Protein AF-0000000083252526 (afdb_homodimer)

Secondary structure (DSSP, 8-state):
-HHHHHHHHHHHHHHHHHHHHHHHHHHS-SSHHHHHHHHHHTHHHHHHHHHHHHHHHHHHHHHHS-HHHHHHHHHHHHHHHHHHHHHHHH--PPPHHHHHHHHHHHHHHHHHHH-/-HHHHHHHHHHHHHHHHHHHHHHHHHHS-S-HHHHHHHHHHTHHHHHHHHHHHHHHHHHHHHHHS-HHHHHHHHHHHHHHHHHHHHHHHH--PPPHHHHHHHHHHHHHHHHHHH-

Organism: NCBI:txid582686

Structure (mmCIF, N/CA/C/O backbone):
data_AF-0000000083252526-model_v1
#
loop_
_entity.id
_entity.type
_entity.pdbx_description
1 polymer 'EamA-like transporter family protein'
#
loop_
_atom_site.group_PDB
_atom_site.id
_atom_site.type_symbol
_atom_site.label_atom_id
_atom_site.label_alt_id
_atom_site.label_comp_id
_atom_site.label_asym_id
_atom_site.label_entity_id
_atom_site.label_seq_id
_atom_site.pdbx_PDB_ins_code
_atom_site.Cartn_x
_atom_site.Cartn_y
_atom_site.Cartn_z
_atom_site.occupancy
_atom_site.B_iso_or_equiv
_atom_site.auth_seq_id
_atom_site.auth_comp_id
_atom_site.auth_asym_id
_atom_site.auth_atom_id
_atom_site.pdbx_PDB_model_num
ATOM 1 N N . MET A 1 1 ? -15.055 13.711 12.875 1 65.88 1 MET A N 1
ATOM 2 C CA . MET A 1 1 ? -15.734 13.461 11.609 1 65.88 1 MET A CA 1
ATOM 3 C C . MET A 1 1 ? -14.727 13.344 10.469 1 65.88 1 MET A C 1
ATOM 5 O O . MET A 1 1 ? -14.836 12.453 9.625 1 65.88 1 MET A O 1
ATOM 9 N N . THR A 1 2 ? -13.562 14.008 10.586 1 82.12 2 THR A N 1
ATOM 10 C CA . THR A 1 2 ? -12.57 14.062 9.523 1 82.12 2 THR A CA 1
ATOM 11 C C . THR A 1 2 ? -11.773 12.758 9.453 1 82.12 2 THR A C 1
ATOM 13 O O . THR A 1 2 ? -11.484 12.266 8.359 1 82.12 2 THR A O 1
ATOM 16 N N . MET A 1 3 ? -11.766 12.055 10.594 1 85.94 3 MET A N 1
ATOM 17 C CA . MET A 1 3 ? -11 10.812 10.625 1 85.94 3 MET A CA 1
ATOM 18 C C . MET A 1 3 ? -11.781 9.68 9.977 1 85.94 3 MET A C 1
ATOM 20 O O . MET A 1 3 ? -11.203 8.859 9.25 1 85.94 3 MET A O 1
ATOM 24 N N . ALA A 1 4 ? -13.086 9.641 10.25 1 89.5 4 ALA A N 1
ATOM 25 C CA . ALA A 1 4 ? -13.93 8.602 9.672 1 89.5 4 ALA A CA 1
ATOM 26 C C . ALA A 1 4 ? -13.938 8.688 8.148 1 89.5 4 ALA A C 1
ATOM 28 O O . ALA A 1 4 ? -13.859 7.664 7.461 1 89.5 4 ALA A O 1
ATOM 29 N N . TYR A 1 5 ? -14.008 9.922 7.645 1 90.81 5 TYR A N 1
ATOM 30 C CA . TYR A 1 5 ? -13.961 10.141 6.203 1 90.81 5 TYR A CA 1
ATOM 31 C C . TYR A 1 5 ? -12.625 9.68 5.625 1 90.81 5 TYR A C 1
ATOM 33 O O . TYR A 1 5 ? -12.586 9.055 4.562 1 90.81 5 TYR A O 1
ATOM 41 N N . GLY A 1 6 ? -11.555 9.969 6.359 1 93.12 6 GLY A N 1
ATOM 42 C CA . GLY A 1 6 ? -10.242 9.539 5.922 1 93.12 6 GLY A CA 1
ATOM 43 C C . GLY A 1 6 ? -10.094 8.031 5.855 1 93.12 6 GLY A C 1
ATOM 44 O O . GLY A 1 6 ? -9.578 7.496 4.871 1 93.12 6 GLY A O 1
ATOM 45 N N . ILE A 1 7 ? -10.711 7.441 6.781 1 92.38 7 ILE A N 1
ATOM 46 C CA . ILE A 1 7 ? -10.617 5.988 6.867 1 92.38 7 ILE A CA 1
ATOM 47 C C . ILE A 1 7 ? -11.445 5.352 5.75 1 92.38 7 ILE A C 1
ATOM 49 O O . ILE A 1 7 ? -11.023 4.367 5.141 1 92.38 7 ILE A O 1
ATOM 53 N N . ALA A 1 8 ? -12.594 5.863 5.496 1 95.31 8 ALA A N 1
ATOM 54 C CA . ALA A 1 8 ? -13.445 5.363 4.422 1 95.31 8 ALA A CA 1
ATOM 55 C C . ALA A 1 8 ? -12.75 5.496 3.068 1 95.31 8 ALA A C 1
ATOM 57 O O . ALA A 1 8 ? -12.789 4.574 2.25 1 95.31 8 ALA A O 1
ATOM 58 N N . LEU A 1 9 ? -12.117 6.629 2.83 1 95.19 9 LEU A N 1
ATOM 59 C CA . LEU A 1 9 ? -11.391 6.863 1.589 1 95.19 9 LEU A CA 1
ATOM 60 C C . LEU A 1 9 ? -10.219 5.898 1.458 1 95.19 9 LEU A C 1
ATOM 62 O O . LEU A 1 9 ? -9.977 5.348 0.381 1 95.19 9 LEU A O 1
ATOM 66 N N . LEU A 1 10 ? -9.578 5.691 2.576 1 95.19 10 LEU A N 1
ATOM 67 C CA . LEU A 1 10 ? -8.453 4.762 2.576 1 95.19 10 LEU A CA 1
ATOM 68 C C . LEU A 1 10 ? -8.922 3.344 2.266 1 95.19 10 LEU A C 1
ATOM 70 O O . LEU A 1 10 ? -8.32 2.65 1.446 1 95.19 10 LEU A O 1
ATOM 74 N N . PHE A 1 11 ? -10 3.039 2.906 1 95.12 11 PHE A N 1
ATOM 75 C CA . PHE A 1 11 ? -10.523 1.695 2.699 1 95.12 11 PHE A CA 1
ATOM 76 C C . PHE A 1 11 ? -10.891 1.478 1.235 1 95.12 11 PHE A C 1
ATOM 78 O O . PHE A 1 11 ? -10.492 0.478 0.634 1 95.12 11 PHE A O 1
ATOM 85 N N . GLY A 1 12 ? -11.586 2.379 0.708 1 95.69 12 GLY A N 1
ATOM 86 C CA . GLY A 1 12 ? -12 2.264 -0.681 1 95.69 12 GLY A CA 1
ATOM 87 C C . GLY A 1 12 ? -10.828 2.246 -1.65 1 95.69 12 GLY A C 1
ATOM 88 O O . GLY A 1 12 ? -10.758 1.377 -2.52 1 95.69 12 GLY A O 1
ATOM 89 N N . GLY A 1 13 ? -9.914 3.172 -1.53 1 96.94 13 GLY A N 1
ATOM 90 C CA . GLY A 1 13 ? -8.758 3.252 -2.414 1 96.94 13 GLY A CA 1
ATOM 91 C C . GLY A 1 13 ? -7.848 2.045 -2.312 1 96.94 13 GLY A C 1
ATOM 92 O O . GLY A 1 13 ? -7.398 1.51 -3.33 1 96.94 13 GLY A O 1
ATOM 93 N N . LEU A 1 14 ? -7.629 1.623 -1.133 1 95.56 14 LEU A N 1
ATOM 94 C CA . LEU A 1 14 ? -6.719 0.505 -0.906 1 95.56 14 LEU A CA 1
ATOM 95 C C . LEU A 1 14 ? -7.34 -0.804 -1.383 1 95.56 14 LEU A C 1
ATOM 97 O O . LEU A 1 14 ? -6.629 -1.699 -1.847 1 95.56 14 LEU A O 1
ATOM 101 N N . LEU A 1 15 ? -8.648 -0.892 -1.208 1 94.88 15 LEU A N 1
ATOM 102 C CA . LEU A 1 15 ? -9.328 -2.08 -1.709 1 94.88 15 LEU A CA 1
ATOM 103 C C . LEU A 1 15 ? -9.172 -2.199 -3.221 1 94.88 15 LEU A C 1
ATOM 105 O O . LEU A 1 15 ? -8.883 -3.283 -3.736 1 94.88 15 L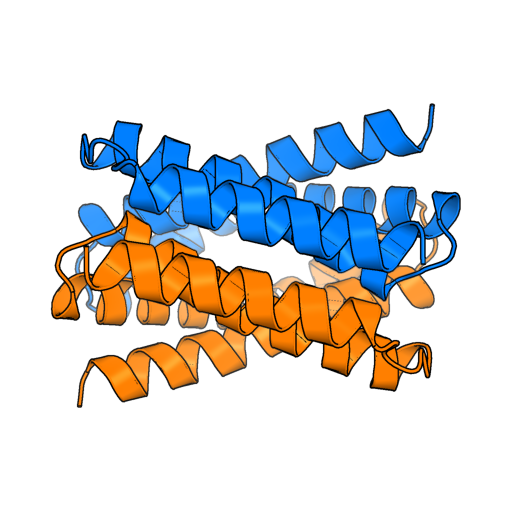EU A O 1
ATOM 109 N N . VAL A 1 16 ? -9.297 -1.115 -3.869 1 95.44 16 VAL A N 1
ATOM 110 C CA . VAL A 1 16 ? -9.203 -1.097 -5.324 1 95.44 16 VAL A CA 1
ATOM 111 C C . VAL A 1 16 ? -7.777 -1.434 -5.758 1 95.44 16 VAL A C 1
ATOM 113 O O . VAL A 1 16 ? -7.566 -2.316 -6.59 1 95.44 16 VAL A O 1
ATOM 116 N N . VAL A 1 17 ? -6.785 -0.805 -5.184 1 95 17 VAL A N 1
ATOM 117 C CA . VAL A 1 17 ? -5.398 -0.974 -5.594 1 95 17 VAL A CA 1
ATOM 118 C C . VAL A 1 17 ? -4.941 -2.402 -5.305 1 95 17 VAL A C 1
ATOM 120 O O . VAL A 1 17 ? -4.391 -3.076 -6.18 1 95 17 VAL A O 1
ATOM 123 N N . ASN A 1 18 ? -5.191 -2.875 -4.121 1 92.94 18 ASN A N 1
ATOM 124 C CA . ASN A 1 18 ? -4.758 -4.223 -3.771 1 92.94 18 ASN A CA 1
ATOM 125 C C . ASN A 1 18 ? -5.559 -5.285 -4.52 1 92.94 18 ASN A C 1
ATOM 127 O O . ASN A 1 18 ? -5.043 -6.359 -4.824 1 92.94 18 ASN A O 1
ATOM 131 N N . GLY A 1 19 ? -6.82 -4.957 -4.742 1 93.69 19 GLY A N 1
ATOM 132 C CA . GLY A 1 19 ? -7.609 -5.855 -5.562 1 93.69 19 GLY A CA 1
ATOM 133 C C . GLY A 1 19 ? -7.047 -6.035 -6.961 1 93.69 19 GLY A C 1
ATOM 134 O O . GLY A 1 19 ? -7.039 -7.145 -7.5 1 93.69 19 GLY A O 1
ATOM 135 N N . LEU A 1 20 ? -6.645 -4.938 -7.508 1 92.62 20 LEU A N 1
ATOM 136 C CA . LEU A 1 20 ? -6.039 -4.98 -8.836 1 92.62 20 LEU A CA 1
ATOM 137 C C . LEU A 1 20 ? -4.746 -5.789 -8.812 1 92.62 20 LEU A C 1
ATOM 139 O O . LEU A 1 20 ? -4.492 -6.582 -9.727 1 92.62 20 LEU A O 1
ATOM 143 N N . PHE A 1 21 ? -3.941 -5.633 -7.75 1 92.75 21 PHE A N 1
ATOM 144 C CA . PHE A 1 21 ? -2.697 -6.387 -7.648 1 92.75 21 PHE A CA 1
ATOM 145 C C . PHE A 1 21 ? -2.979 -7.871 -7.449 1 92.75 21 PHE A C 1
ATOM 147 O O . PHE A 1 21 ? -2.285 -8.719 -8.008 1 92.75 21 PHE A O 1
ATOM 154 N N . ALA A 1 22 ? -3.973 -8.148 -6.652 1 89.12 22 ALA A N 1
ATOM 155 C CA . ALA A 1 22 ? -4.355 -9.539 -6.426 1 89.12 22 ALA A CA 1
ATOM 156 C C . ALA A 1 22 ? -4.828 -10.195 -7.719 1 89.12 22 ALA A C 1
ATOM 158 O O . ALA A 1 22 ? -4.43 -11.32 -8.031 1 89.12 22 ALA A O 1
ATOM 159 N N . TYR A 1 23 ? -5.691 -9.438 -8.414 1 89.44 23 TYR A N 1
ATOM 160 C CA . TYR A 1 23 ? -6.195 -9.938 -9.688 1 89.44 23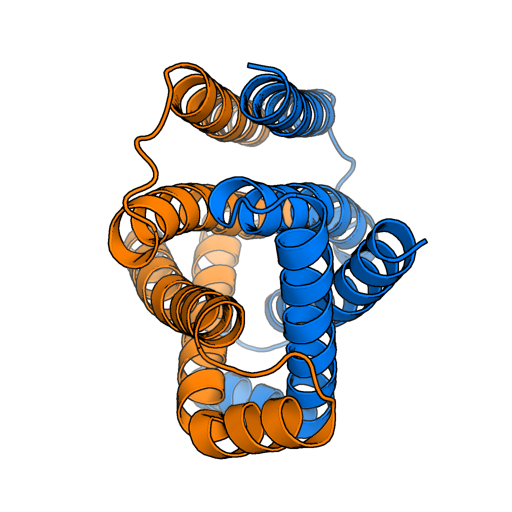 TYR A CA 1
ATOM 161 C C . TYR A 1 23 ? -5.062 -10.133 -10.688 1 89.44 23 TYR A C 1
ATOM 163 O O . TYR A 1 23 ? -5.016 -11.148 -11.398 1 89.44 23 TYR A O 1
ATOM 171 N N . GLN A 1 24 ? -4.234 -9.203 -10.742 1 88.38 24 GLN A N 1
ATOM 172 C CA . GLN A 1 24 ? -3.1 -9.25 -11.656 1 88.38 24 GLN A CA 1
ATOM 173 C C . GLN A 1 24 ? -2.205 -10.453 -11.359 1 88.38 24 GLN A C 1
ATOM 175 O O . GLN A 1 24 ? -1.683 -11.086 -12.273 1 88.38 24 GLN A O 1
ATOM 180 N N . SER A 1 25 ? -1.962 -10.766 -10.109 1 85.56 25 SER A N 1
ATOM 181 C CA . SER A 1 25 ? -1.073 -11.852 -9.703 1 85.56 25 SER A CA 1
ATOM 182 C C . SER A 1 25 ? -1.655 -13.211 -10.07 1 85.56 25 SER A C 1
ATOM 184 O O . SER A 1 25 ? -0.913 -14.156 -10.344 1 85.56 25 SER A O 1
ATOM 186 N N . LYS A 1 26 ? -2.924 -13.258 -10.133 1 81.81 26 LYS A N 1
ATOM 187 C CA . LYS A 1 26 ? -3.574 -14.539 -10.383 1 81.81 26 LYS A CA 1
ATOM 188 C C . LYS A 1 26 ? -3.887 -14.719 -11.867 1 81.81 26 LYS A C 1
ATOM 190 O O . LYS A 1 26 ? -3.762 -15.82 -12.406 1 81.81 26 LYS A O 1
ATOM 195 N N . HIS A 1 27 ? -4.23 -13.648 -12.523 1 80.75 27 HIS A N 1
ATOM 196 C CA . HIS A 1 27 ? -4.828 -13.82 -13.844 1 80.75 27 HIS A CA 1
ATOM 197 C C . HIS A 1 27 ? -3.904 -13.297 -14.938 1 80.75 27 HIS A C 1
ATOM 199 O O . HIS A 1 27 ? -4.113 -13.57 -16.125 1 80.75 27 HIS A O 1
ATOM 205 N N . VAL A 1 28 ? -2.959 -12.492 -14.555 1 82.19 28 VAL A N 1
ATOM 206 C CA . VAL A 1 28 ? -2.133 -11.875 -15.586 1 82.19 28 VAL A CA 1
ATOM 207 C C . VAL A 1 28 ? -0.772 -12.562 -15.648 1 82.19 28 VAL A C 1
ATOM 209 O O . VAL A 1 28 ? -0.162 -12.836 -14.609 1 82.19 28 VAL A O 1
ATOM 212 N N . ASP A 1 29 ? -0.329 -12.898 -16.781 1 78.5 29 ASP A N 1
ATOM 213 C CA . ASP A 1 29 ? 0.963 -13.539 -17 1 78.5 29 ASP A CA 1
ATOM 214 C C . ASP A 1 29 ? 2.105 -12.672 -16.484 1 78.5 29 ASP A C 1
ATOM 216 O O . ASP A 1 29 ? 2.078 -11.445 -16.625 1 78.5 29 ASP A O 1
ATOM 220 N N . PRO A 1 30 ? 3.01 -13.219 -15.883 1 77.88 30 PRO A N 1
ATOM 221 C CA . PRO A 1 30 ? 4.113 -12.484 -15.258 1 77.88 30 PRO A CA 1
ATOM 222 C C . PRO A 1 30 ? 5.062 -11.867 -16.281 1 77.88 30 PRO A C 1
ATOM 224 O O . PRO A 1 30 ? 6.109 -11.336 -15.922 1 77.88 30 PRO A O 1
ATOM 227 N N . ALA A 1 31 ? 4.609 -11.758 -17.469 1 83.69 31 ALA A N 1
ATOM 228 C CA . ALA A 1 31 ? 5.43 -11.125 -18.5 1 83.69 31 ALA A CA 1
ATOM 229 C C . ALA A 1 31 ? 5.316 -9.609 -18.438 1 83.69 31 ALA A C 1
ATOM 231 O O . ALA A 1 31 ? 4.312 -9.07 -17.953 1 83.69 31 ALA A O 1
ATOM 232 N N . PHE A 1 32 ? 6.355 -8.961 -18.859 1 86.44 32 PHE A N 1
ATOM 233 C CA . PHE A 1 32 ? 6.453 -7.508 -18.781 1 86.44 32 PHE A CA 1
ATOM 234 C C . PHE A 1 32 ? 5.332 -6.844 -19.562 1 86.44 32 PHE A C 1
ATOM 236 O O . PHE A 1 32 ? 4.594 -6.016 -19.031 1 86.44 32 PHE A O 1
ATOM 243 N N . TRP A 1 33 ? 5.117 -7.297 -20.75 1 86.06 33 TRP A N 1
ATOM 244 C CA . TRP A 1 33 ? 4.188 -6.621 -21.656 1 86.06 33 TRP A CA 1
ATOM 245 C C . TRP A 1 33 ? 2.748 -6.785 -21.172 1 86.06 33 TRP A C 1
ATOM 247 O O . TRP A 1 33 ? 2.01 -5.801 -21.062 1 86.06 33 TRP A O 1
ATOM 257 N N . PRO A 1 34 ? 2.365 -7.953 -20.859 1 86.06 34 PRO A N 1
ATOM 258 C CA . PRO A 1 34 ? 0.994 -8.109 -20.375 1 86.06 34 PRO A CA 1
ATOM 259 C C . PRO A 1 34 ? 0.732 -7.328 -19.094 1 86.06 34 PRO A C 1
ATOM 261 O O . PRO A 1 34 ? -0.364 -6.793 -18.906 1 86.06 34 PRO A O 1
ATOM 264 N N . THR A 1 35 ? 1.688 -7.262 -18.266 1 85 35 THR A N 1
ATOM 265 C CA . THR A 1 35 ? 1.546 -6.539 -17 1 85 35 THR A CA 1
ATOM 266 C C . THR A 1 35 ? 1.411 -5.039 -17.25 1 85 35 THR A C 1
ATOM 268 O O . THR A 1 35 ? 0.538 -4.387 -16.672 1 85 35 THR A O 1
ATOM 271 N N . VAL A 1 36 ? 2.213 -4.508 -18.078 1 88.75 36 VAL A N 1
ATOM 272 C CA . VAL A 1 36 ? 2.199 -3.082 -18.391 1 88.75 36 VAL A CA 1
ATOM 273 C C . VAL A 1 36 ? 0.89 -2.711 -19.078 1 88.75 36 VAL A C 1
ATOM 275 O O . VAL A 1 36 ? 0.299 -1.67 -18.781 1 88.75 36 VAL A O 1
ATOM 278 N N . TRP A 1 37 ? 0.47 -3.588 -19.922 1 87.69 37 TRP A N 1
ATOM 279 C CA . TRP A 1 37 ? -0.77 -3.332 -20.641 1 87.69 37 TRP A CA 1
ATOM 280 C C . TRP A 1 37 ? -1.968 -3.359 -19.703 1 87.69 37 TRP A C 1
ATOM 282 O O . TRP A 1 37 ? -2.873 -2.529 -19.812 1 87.69 37 TRP A O 1
ATOM 292 N N . PHE A 1 38 ? -1.979 -4.293 -18.844 1 88.5 38 PHE A N 1
ATOM 293 C CA . PHE A 1 38 ? -3.043 -4.383 -17.844 1 88.5 38 PHE A CA 1
ATOM 294 C C . PHE A 1 38 ? -3.086 -3.125 -16.984 1 88.5 38 PHE A C 1
ATOM 296 O O . PHE A 1 38 ? -4.152 -2.541 -16.781 1 88.5 38 PHE A O 1
ATOM 303 N N . GLN A 1 39 ? -1.918 -2.742 -16.562 1 89.5 39 GLN A N 1
ATOM 304 C CA . GLN A 1 39 ? -1.858 -1.588 -15.664 1 89.5 39 GLN A CA 1
ATOM 305 C C . GLN A 1 39 ? -2.18 -0.299 -16.422 1 89.5 39 GLN A C 1
ATOM 307 O O . GLN A 1 39 ? -2.732 0.641 -15.836 1 89.5 39 GLN A O 1
ATOM 312 N N . PHE A 1 40 ? -1.857 -0.285 -17.641 1 89.75 40 PHE A N 1
ATOM 313 C CA . PHE A 1 40 ? -2.178 0.881 -18.453 1 89.75 40 PHE A CA 1
ATOM 314 C C . PHE A 1 40 ? -3.686 1.019 -18.641 1 89.75 40 PHE A C 1
ATOM 316 O O . PHE A 1 40 ? -4.227 2.125 -18.578 1 89.75 40 PHE A O 1
ATOM 323 N N . LYS A 1 41 ? -4.348 -0.099 -18.812 1 91 41 LYS A N 1
ATOM 324 C CA . LYS A 1 41 ? -5.793 -0.097 -19 1 91 41 LYS A CA 1
ATOM 325 C C . LYS A 1 41 ? -6.508 0.346 -17.719 1 91 41 LYS A C 1
ATOM 327 O O . LYS A 1 41 ? -7.578 0.957 -17.781 1 91 41 LYS A O 1
ATOM 332 N N . TRP A 1 42 ? -5.945 0.143 -16.641 1 93 42 TRP A N 1
ATOM 333 C CA . TRP A 1 42 ? -6.605 0.424 -15.375 1 93 42 TRP A CA 1
ATOM 334 C C . TRP A 1 42 ? -6.027 1.676 -14.727 1 93 42 TRP A C 1
ATOM 336 O O . TRP A 1 42 ? -6.242 1.92 -13.531 1 93 42 TRP A O 1
ATOM 346 N N . VAL A 1 43 ? -5.32 2.465 -15.492 1 91.94 43 VAL A N 1
ATOM 347 C CA . VAL A 1 43 ? -4.672 3.67 -14.984 1 91.94 43 VAL A CA 1
ATOM 348 C C . VAL A 1 43 ? -5.715 4.602 -14.375 1 91.94 43 VAL A C 1
ATOM 350 O O . VAL A 1 43 ? -5.527 5.109 -13.266 1 91.94 43 VAL A O 1
ATOM 353 N N . PRO A 1 44 ? -6.832 4.816 -15.102 1 92.31 44 PRO A N 1
ATOM 354 C CA . PRO A 1 44 ? -7.812 5.73 -14.508 1 92.31 44 PRO A CA 1
ATOM 355 C C . PRO A 1 44 ? -8.328 5.246 -13.156 1 92.31 44 PRO A C 1
ATOM 357 O O . PRO A 1 44 ? -8.547 6.051 -12.25 1 92.31 44 PRO A O 1
ATOM 360 N N . LEU A 1 45 ? -8.508 3.967 -13.047 1 94.12 45 LEU A N 1
ATOM 361 C CA . LEU A 1 45 ? -8.984 3.406 -11.789 1 94.12 45 LEU A CA 1
ATOM 362 C C . LEU A 1 45 ? -7.91 3.512 -10.711 1 94.12 45 LEU A C 1
ATOM 364 O O . LEU A 1 45 ? -8.211 3.848 -9.562 1 94.12 45 LEU A O 1
ATOM 368 N N . MET A 1 46 ? -6.703 3.262 -11.133 1 93.38 46 MET A N 1
ATOM 369 C CA . MET A 1 46 ? -5.594 3.377 -10.188 1 93.38 46 MET A CA 1
ATOM 370 C C . MET A 1 46 ? -5.398 4.824 -9.75 1 93.38 46 MET A C 1
ATOM 372 O O . MET A 1 46 ? -5.109 5.094 -8.586 1 93.38 46 MET A O 1
ATOM 376 N N . PHE A 1 47 ? -5.59 5.66 -10.695 1 93.38 47 PHE A N 1
ATOM 377 C CA . PHE A 1 47 ? -5.473 7.082 -10.398 1 93.38 47 PHE A CA 1
ATOM 378 C C . PHE A 1 47 ? -6.539 7.516 -9.406 1 93.38 47 PHE A C 1
ATOM 380 O O . PHE A 1 47 ? -6.238 8.18 -8.414 1 93.38 47 PHE A O 1
ATOM 387 N N . ALA A 1 48 ? -7.75 7.145 -9.672 1 94.38 48 ALA A N 1
ATOM 388 C CA . ALA A 1 48 ? -8.844 7.473 -8.766 1 94.38 48 ALA A CA 1
ATOM 389 C C . ALA A 1 48 ? -8.594 6.902 -7.375 1 94.38 48 ALA A C 1
ATOM 391 O O . ALA A 1 48 ? -8.828 7.578 -6.371 1 94.38 48 ALA A O 1
ATOM 392 N N . ALA A 1 49 ? -8.117 5.703 -7.324 1 96 49 ALA A N 1
ATOM 393 C CA . ALA A 1 49 ? -7.824 5.051 -6.047 1 96 49 ALA A CA 1
ATOM 394 C C . ALA A 1 49 ? -6.703 5.777 -5.309 1 96 49 ALA A C 1
ATOM 396 O O . ALA A 1 49 ? -6.781 5.984 -4.098 1 96 49 ALA A O 1
ATOM 397 N N . ASN A 1 50 ? -5.691 6.188 -6.035 1 94.19 50 ASN A N 1
ATOM 398 C CA . ASN A 1 50 ? -4.574 6.902 -5.43 1 94.19 50 ASN A CA 1
ATOM 399 C C . ASN A 1 50 ? -5.012 8.25 -4.867 1 94.19 50 ASN A C 1
ATOM 401 O O . ASN A 1 50 ? -4.52 8.688 -3.826 1 94.19 50 ASN A O 1
ATOM 405 N N . VAL A 1 51 ? -5.848 8.852 -5.609 1 93 51 VAL A N 1
ATOM 406 C CA . VAL A 1 51 ? -6.375 10.125 -5.129 1 93 51 VAL A CA 1
ATOM 407 C C . VAL A 1 51 ? -7.129 9.914 -3.82 1 93 51 VAL A C 1
ATOM 409 O O . VAL A 1 51 ? -6.953 10.672 -2.865 1 93 51 VAL A O 1
ATOM 412 N N . MET A 1 52 ? -7.914 8.883 -3.793 1 94.94 52 MET A N 1
ATOM 413 C CA . MET A 1 52 ? -8.641 8.555 -2.574 1 94.94 52 MET A CA 1
ATOM 414 C C . MET A 1 52 ? -7.684 8.273 -1.423 1 94.94 52 MET A C 1
ATOM 416 O O . MET A 1 52 ? -7.883 8.766 -0.311 1 94.94 52 MET A O 1
ATOM 420 N N . ILE A 1 53 ? -6.684 7.555 -1.688 1 94.94 53 ILE A N 1
ATOM 421 C CA . ILE A 1 53 ? -5.703 7.207 -0.669 1 94.94 53 ILE A CA 1
ATOM 422 C C . ILE A 1 53 ? -4.988 8.469 -0.19 1 94.94 53 ILE A C 1
ATOM 424 O O . ILE A 1 53 ? -4.809 8.664 1.014 1 94.94 53 ILE A O 1
ATOM 428 N N . GLY A 1 54 ? -4.594 9.312 -1.109 1 92.62 54 GLY A N 1
ATOM 429 C CA . GLY A 1 54 ? -3.936 10.555 -0.747 1 92.62 54 GLY A CA 1
ATOM 430 C C . GLY A 1 54 ? -4.773 11.43 0.171 1 92.62 54 GLY A C 1
ATOM 431 O O . GLY A 1 54 ? -4.277 11.922 1.185 1 92.62 54 GLY A O 1
ATOM 432 N N . PHE A 1 55 ? -6.02 11.562 -0.176 1 92.44 55 PHE A N 1
ATOM 433 C CA . PHE A 1 55 ? -6.934 12.336 0.661 1 92.44 55 PHE A CA 1
ATOM 434 C C . PHE A 1 55 ? -7.117 11.664 2.02 1 92.44 55 PHE A C 1
ATOM 436 O O . PHE A 1 55 ? -7.164 12.344 3.049 1 92.44 55 PHE A O 1
ATOM 443 N N . GLY A 1 56 ? -7.23 10.406 1.964 1 93.94 56 GLY A N 1
ATOM 444 C CA . GLY A 1 56 ? -7.387 9.672 3.213 1 93.94 56 GLY A CA 1
ATOM 445 C C . GLY A 1 56 ? -6.23 9.883 4.176 1 93.94 56 GLY A C 1
ATOM 446 O O . GLY A 1 56 ? -6.445 10.148 5.359 1 93.94 56 GLY A O 1
ATOM 447 N N . ILE A 1 57 ? -5.023 9.773 3.654 1 91.19 57 ILE A N 1
ATOM 448 C CA . ILE A 1 57 ? -3.836 9.961 4.477 1 91.19 57 ILE A CA 1
ATOM 449 C C . ILE A 1 57 ? -3.787 11.406 4.988 1 91.19 57 ILE A C 1
ATOM 451 O O . ILE A 1 57 ? -3.463 11.648 6.152 1 91.19 57 ILE A O 1
ATOM 455 N N . LYS A 1 58 ? -4.148 12.281 4.105 1 89.94 58 LYS A N 1
ATOM 456 C CA . LYS A 1 58 ? -4.125 13.688 4.488 1 89.94 58 LYS A CA 1
ATOM 457 C C . LYS A 1 58 ? -5.121 13.969 5.609 1 89.94 58 LYS A C 1
ATOM 459 O O . LYS A 1 58 ? -4.805 14.688 6.562 1 89.94 58 LYS A O 1
ATOM 464 N N . PHE A 1 59 ? -6.324 13.461 5.516 1 90.88 59 PHE A N 1
ATOM 465 C CA . PHE A 1 59 ? -7.336 13.68 6.543 1 90.88 59 PHE A CA 1
ATOM 466 C C . PHE A 1 59 ? -6.918 13.047 7.859 1 90.88 59 PHE A C 1
ATOM 468 O O . PHE A 1 59 ? -7.133 13.625 8.93 1 90.88 59 PHE A O 1
ATOM 475 N N . CYS A 1 60 ? -6.297 11.93 7.801 1 88.19 60 CYS A N 1
ATOM 476 C CA . CYS A 1 60 ? -5.785 11.297 9.016 1 88.19 60 CYS A CA 1
ATOM 477 C C . CYS A 1 60 ? -4.625 12.094 9.602 1 88.19 60 CYS A C 1
ATOM 479 O O . CYS A 1 60 ? -4.52 12.234 10.82 1 88.19 60 CYS A O 1
ATOM 481 N N . TYR A 1 61 ? -3.793 12.578 8.68 1 87.38 61 TYR A N 1
ATOM 482 C CA . TYR A 1 61 ? -2.656 13.375 9.117 1 87.38 61 TYR A CA 1
ATOM 483 C C . TYR A 1 61 ? -3.123 14.664 9.781 1 87.38 61 TYR A C 1
ATOM 485 O O . TYR A 1 61 ? -2.551 15.094 10.789 1 87.38 61 TYR A O 1
ATOM 493 N N . LYS A 1 62 ? -4.082 15.297 9.234 1 86.38 62 LYS A N 1
ATOM 494 C CA . LYS A 1 62 ? -4.617 16.531 9.797 1 86.38 62 LYS A CA 1
ATOM 495 C C . LYS A 1 62 ? -5.227 16.297 11.172 1 86.38 62 LYS A C 1
ATOM 497 O O . LYS A 1 62 ? -5.156 17.156 12.047 1 86.38 62 LYS A O 1
ATOM 502 N N . THR A 1 63 ? -5.82 15.18 11.359 1 86.31 63 THR A N 1
ATOM 503 C CA . THR A 1 63 ? -6.496 14.852 12.609 1 86.31 63 THR A CA 1
ATOM 504 C C . THR A 1 63 ? -5.484 14.438 13.68 1 86.31 63 THR A C 1
ATOM 506 O O . THR A 1 63 ? -5.625 14.797 14.844 1 86.31 63 THR A O 1
ATOM 509 N N . THR A 1 64 ? -4.449 13.688 13.305 1 82.94 64 THR A N 1
ATOM 510 C CA . THR A 1 64 ? -3.531 13.102 14.273 1 82.94 64 THR A CA 1
ATOM 511 C C . THR A 1 64 ? -2.26 13.938 14.391 1 82.94 64 THR A C 1
ATOM 513 O O . THR A 1 64 ? -1.526 13.828 15.375 1 82.94 64 THR A O 1
ATOM 516 N N . ASP A 1 65 ? -2 14.742 13.406 1 83.94 65 ASP A N 1
ATOM 517 C CA . ASP A 1 65 ? -0.784 15.547 13.312 1 83.94 65 ASP A CA 1
ATOM 518 C C . ASP A 1 65 ? 0.462 14.664 13.383 1 83.94 65 ASP A C 1
ATOM 520 O O . ASP A 1 65 ? 1.464 15.047 13.992 1 83.94 65 ASP A O 1
ATOM 524 N N . ASN A 1 66 ? 0.316 13.492 13.008 1 81.56 66 ASN A N 1
ATOM 525 C CA . ASN A 1 66 ? 1.396 12.516 12.961 1 81.56 66 ASN A CA 1
ATOM 526 C C . ASN A 1 66 ? 1.376 11.719 11.664 1 81.56 66 ASN A C 1
ATOM 528 O O . ASN A 1 66 ? 0.476 10.906 11.445 1 81.56 66 ASN A O 1
ATOM 532 N N . LEU A 1 67 ? 2.355 11.938 10.852 1 83.12 67 LEU A N 1
ATOM 533 C CA . LEU A 1 67 ? 2.42 11.305 9.539 1 83.12 67 LEU A CA 1
ATOM 534 C C . LEU A 1 67 ? 2.68 9.812 9.664 1 83.12 67 LEU A C 1
ATOM 536 O O . LEU A 1 67 ? 2.076 9.008 8.953 1 83.12 67 LEU A O 1
ATOM 540 N N . THR A 1 68 ? 3.57 9.508 10.578 1 78 68 THR A N 1
ATOM 541 C CA . THR A 1 68 ? 3.895 8.102 10.789 1 78 68 THR A CA 1
ATOM 542 C C . THR A 1 68 ? 2.648 7.309 11.18 1 78 68 THR A C 1
ATOM 544 O O . THR A 1 68 ? 2.408 6.223 10.648 1 78 68 THR A O 1
ATOM 547 N N . PHE A 1 69 ? 1.879 7.918 11.977 1 78.38 69 PHE A N 1
ATOM 548 C CA . PHE A 1 69 ? 0.649 7.266 12.414 1 78.38 69 PHE A CA 1
ATOM 549 C C . PHE A 1 69 ? -0.325 7.117 11.25 1 78.38 69 PHE A C 1
ATOM 551 O O . PHE A 1 69 ? -0.914 6.051 11.062 1 78.38 69 PHE A O 1
ATOM 558 N N . SER A 1 70 ? -0.488 8.195 10.539 1 84.12 70 SER A N 1
ATOM 559 C CA . SER A 1 70 ? -1.441 8.195 9.43 1 84.12 70 SER A CA 1
ATOM 560 C C . SER A 1 70 ? -1.072 7.148 8.383 1 84.12 70 SER A C 1
ATOM 562 O O . SER A 1 70 ? -1.933 6.402 7.914 1 84.12 70 SER A O 1
ATOM 564 N N . LEU A 1 71 ? 0.215 7.062 8.055 1 84.12 71 LEU A N 1
ATOM 565 C CA . LEU A 1 71 ? 0.691 6.082 7.086 1 84.12 71 LEU A CA 1
ATOM 566 C C . LEU A 1 71 ? 0.551 4.664 7.629 1 84.12 71 LEU A C 1
ATOM 568 O O . LEU A 1 71 ? 0.13 3.758 6.906 1 84.12 71 LEU A O 1
ATOM 572 N N . SER A 1 72 ? 0.86 4.496 8.867 1 78.25 72 SER A N 1
ATOM 573 C CA . SER A 1 72 ? 0.763 3.186 9.5 1 78.25 72 SER A CA 1
ATOM 574 C C . SER A 1 72 ? -0.687 2.721 9.594 1 78.25 72 SER A C 1
ATOM 576 O O . SER A 1 72 ? -0.973 1.53 9.453 1 78.25 72 SER A O 1
ATOM 578 N N . LEU A 1 73 ? -1.571 3.637 9.914 1 81.25 73 LEU A N 1
ATOM 579 C CA . LEU A 1 73 ? -2.994 3.318 9.961 1 81.25 73 LEU A CA 1
ATOM 580 C C . LEU A 1 73 ? -3.473 2.793 8.609 1 81.25 73 LEU A C 1
ATOM 582 O O . LEU A 1 73 ? -4.215 1.811 8.547 1 81.25 73 LEU A O 1
ATOM 586 N N . ALA A 1 74 ? -3.07 3.459 7.613 1 87.75 74 ALA A N 1
ATOM 587 C CA . ALA A 1 74 ? -3.41 3.016 6.262 1 87.75 74 ALA A CA 1
ATOM 588 C C . ALA A 1 74 ? -2.93 1.587 6.02 1 87.75 74 ALA A C 1
ATOM 590 O O . ALA A 1 74 ? -3.631 0.789 5.391 1 87.75 74 ALA A O 1
ATOM 591 N N . LYS A 1 75 ? -1.769 1.273 6.523 1 83.94 75 LYS A N 1
ATOM 592 C CA . LYS A 1 75 ? -1.216 -0.064 6.328 1 83.94 75 LYS A CA 1
ATOM 593 C C . LYS A 1 75 ? -1.993 -1.102 7.137 1 83.94 75 LYS A C 1
ATOM 595 O O . LYS A 1 75 ? -2.137 -2.248 6.707 1 83.94 75 LYS A O 1
ATOM 600 N N . GLY A 1 76 ? -2.412 -0.7 8.336 1 79.81 76 GLY A N 1
ATOM 601 C CA . GLY A 1 76 ? -3.268 -1.595 9.094 1 79.81 76 GLY A CA 1
ATOM 602 C C . GLY A 1 76 ? -4.535 -1.985 8.359 1 79.81 76 GLY A C 1
ATOM 603 O O . GLY A 1 76 ? -4.906 -3.16 8.328 1 79.81 76 GLY A O 1
ATOM 604 N N . ILE A 1 77 ? -5.141 -1.045 7.738 1 85.06 77 ILE A N 1
ATOM 605 C CA . ILE A 1 77 ? -6.336 -1.281 6.934 1 85.06 77 ILE A CA 1
ATOM 606 C C . ILE A 1 77 ? -5.992 -2.18 5.746 1 85.06 77 ILE A C 1
ATOM 608 O O . ILE A 1 77 ? -6.75 -3.096 5.414 1 85.06 77 ILE A O 1
ATOM 612 N N . GLU A 1 78 ? -4.863 -1.931 5.191 1 87.5 78 GLU A N 1
ATOM 613 C CA . GLU A 1 78 ? -4.438 -2.674 4.012 1 87.5 78 GLU A CA 1
ATOM 614 C C . GLU A 1 78 ? -4.234 -4.152 4.332 1 87.5 78 GLU A C 1
ATOM 616 O O . GLU A 1 78 ? -4.551 -5.02 3.512 1 87.5 78 GLU A O 1
ATOM 621 N N . ILE A 1 79 ? -3.697 -4.43 5.426 1 81.62 79 ILE A N 1
ATOM 622 C CA . ILE A 1 79 ? -3.455 -5.812 5.816 1 81.62 79 ILE A CA 1
ATOM 623 C C . ILE A 1 79 ? -4.781 -6.566 5.902 1 81.62 79 ILE A C 1
ATOM 625 O O . ILE A 1 79 ? -4.902 -7.688 5.406 1 81.62 79 ILE A O 1
ATOM 629 N N . ALA A 1 80 ? -5.754 -5.992 6.535 1 83.81 80 ALA A N 1
ATOM 630 C CA . ALA A 1 80 ? -7.078 -6.602 6.605 1 83.81 80 ALA A CA 1
ATOM 631 C C . ALA A 1 80 ? -7.641 -6.859 5.211 1 83.81 80 ALA A C 1
ATOM 633 O O . ALA A 1 80 ? -8.227 -7.914 4.953 1 83.81 80 ALA A O 1
ATOM 634 N N . ILE A 1 81 ? -7.426 -5.953 4.348 1 89 81 ILE A N 1
ATOM 635 C CA . ILE A 1 81 ? -7.902 -6.062 2.973 1 89 81 ILE A CA 1
ATOM 636 C C . ILE A 1 81 ? -7.184 -7.211 2.27 1 89 81 ILE A C 1
ATOM 638 O O . ILE A 1 81 ? -7.797 -7.965 1.509 1 89 81 ILE A O 1
ATOM 642 N N . CYS A 1 82 ? -5.895 -7.324 2.508 1 84.44 82 CYS A N 1
ATOM 643 C CA . CYS A 1 82 ? -5.117 -8.383 1.869 1 84.44 82 CYS A CA 1
ATOM 644 C C . CYS A 1 82 ? -5.621 -9.758 2.293 1 84.44 82 CYS A C 1
ATOM 646 O O . CYS A 1 82 ? -5.672 -10.68 1.479 1 84.44 82 CYS A O 1
ATOM 648 N N . VAL A 1 83 ? -5.969 -9.891 3.562 1 81.88 83 VAL A N 1
ATOM 649 C CA . VAL A 1 83 ? -6.52 -11.148 4.051 1 81.88 83 VAL A CA 1
ATOM 650 C C . VAL A 1 83 ? -7.848 -11.43 3.354 1 81.88 83 VAL A C 1
ATOM 652 O O . VAL A 1 83 ? -8.102 -12.562 2.93 1 81.88 83 VAL A O 1
ATOM 655 N N . LEU A 1 84 ? -8.625 -10.477 3.234 1 85.44 84 LEU A N 1
ATOM 656 C CA . LEU A 1 84 ? -9.906 -10.609 2.561 1 85.44 84 LEU A CA 1
ATOM 657 C C . LEU A 1 84 ? -9.719 -11.016 1.104 1 85.44 84 LEU A C 1
ATOM 659 O O . LEU A 1 84 ? -10.398 -11.922 0.616 1 85.44 84 LEU A O 1
ATOM 663 N N . LEU A 1 85 ? -8.75 -10.398 0.442 1 86.69 85 LEU A N 1
ATOM 664 C CA . LEU A 1 85 ? -8.531 -10.664 -0.976 1 86.69 85 LEU A CA 1
ATOM 665 C C . LEU A 1 85 ? -7.93 -12.047 -1.184 1 86.69 85 LEU A C 1
ATOM 667 O O . LEU A 1 85 ? -8.234 -12.719 -2.174 1 86.69 85 LEU A O 1
ATOM 671 N N . GLY A 1 86 ? -7.031 -12.375 -0.261 1 82.75 86 GLY A N 1
ATOM 672 C CA . GLY A 1 86 ? -6.535 -13.734 -0.334 1 82.75 86 GLY A CA 1
ATOM 673 C C . GLY A 1 86 ? -7.625 -14.781 -0.201 1 82.75 86 GLY A C 1
ATOM 674 O O . GLY A 1 86 ? -7.605 -15.797 -0.895 1 82.75 86 GLY A O 1
ATOM 675 N N . TRP A 1 87 ? -8.562 -14.469 0.664 1 82.44 87 TRP A N 1
ATOM 676 C CA . TRP A 1 87 ? -9.695 -15.367 0.859 1 82.44 87 TRP A CA 1
ATOM 677 C C . TRP A 1 87 ? -10.602 -15.375 -0.366 1 82.44 87 TRP A C 1
ATOM 679 O O . TRP A 1 87 ? -11.039 -16.438 -0.816 1 82.44 87 TRP A O 1
ATOM 689 N N . VAL A 1 88 ? -10.906 -14.273 -0.912 1 82.5 88 VAL A N 1
ATOM 690 C CA . VAL A 1 88 ? -11.852 -14.117 -2.018 1 82.5 88 VAL A CA 1
ATOM 691 C C . VAL A 1 88 ? -11.234 -14.672 -3.301 1 82.5 88 VAL A C 1
ATOM 693 O O . VAL A 1 88 ? -11.891 -15.398 -4.051 1 82.5 88 VAL A O 1
ATOM 696 N N . PHE A 1 89 ? -9.969 -14.406 -3.557 1 80.12 89 PHE A N 1
ATOM 697 C CA . PHE A 1 89 ? -9.359 -14.758 -4.836 1 80.12 89 PHE A CA 1
ATOM 698 C C . PHE A 1 89 ? -8.82 -16.188 -4.801 1 80.12 89 PHE A C 1
ATOM 700 O O . PHE A 1 89 ? -8.93 -16.922 -5.789 1 80.12 89 PHE A O 1
ATOM 707 N N . LEU A 1 90 ? -8.211 -16.609 -3.646 1 74 90 LEU A N 1
ATOM 708 C CA . LEU A 1 90 ? -7.531 -17.891 -3.654 1 74 90 LEU A CA 1
ATOM 709 C C . LEU A 1 90 ? -8.148 -18.844 -2.631 1 74 90 LEU A C 1
ATOM 711 O O . LEU A 1 90 ? -7.688 -19.969 -2.465 1 74 90 LEU A O 1
ATOM 715 N N . HIS A 1 91 ? -9.289 -18.312 -1.998 1 80.56 91 HIS A N 1
ATOM 716 C CA . HIS A 1 91 ? -9.953 -19.109 -0.985 1 80.56 91 HIS A CA 1
ATOM 717 C C . HIS A 1 91 ? -8.961 -19.594 0.07 1 80.56 91 HIS A C 1
ATOM 719 O O . HIS A 1 91 ? -9 -20.766 0.474 1 80.56 91 HIS A O 1
ATOM 725 N N . GLU A 1 92 ? -7.988 -18.766 0.149 1 76.44 92 GLU A N 1
ATOM 726 C CA . GLU A 1 92 ? -7.027 -19.047 1.215 1 76.44 92 GLU A CA 1
ATOM 727 C C . GLU A 1 92 ? -7.652 -18.812 2.59 1 76.44 92 GLU A C 1
ATOM 729 O O . GLU A 1 92 ? -8.188 -17.734 2.863 1 76.44 92 GLU A O 1
ATOM 734 N N . VAL A 1 93 ? -7.871 -19.859 3.314 1 70.5 93 VAL A N 1
ATOM 735 C CA . VAL A 1 93 ? -8.445 -19.719 4.648 1 70.5 93 VAL A CA 1
ATOM 736 C C . VAL A 1 93 ? -7.391 -19.203 5.617 1 70.5 93 VAL A C 1
ATOM 738 O O . VAL A 1 93 ? -6.312 -19.781 5.746 1 70.5 93 VAL A O 1
ATOM 741 N N . PRO A 1 94 ? -7.828 -18 6.031 1 70.94 94 PRO A N 1
ATOM 742 C CA . PRO A 1 94 ? -6.875 -17.438 6.992 1 70.94 94 PRO A CA 1
ATOM 743 C C . PRO A 1 94 ? -6.645 -18.344 8.195 1 70.94 94 PRO A C 1
ATOM 745 O O . PRO A 1 94 ? -7.594 -18.953 8.703 1 70.94 94 PRO A O 1
ATOM 748 N N . SER A 1 95 ? -5.41 -18.672 8.312 1 71.81 95 SER A N 1
ATOM 749 C CA . SER A 1 95 ? -5.043 -19.5 9.461 1 71.81 95 SER A CA 1
ATOM 750 C C . SER A 1 95 ? -4.945 -18.656 10.727 1 71.81 95 SER A C 1
ATOM 752 O O . SER A 1 95 ? -5.047 -17.422 10.672 1 71.81 95 SER A O 1
ATOM 754 N N . TRP A 1 96 ? -5.012 -19.328 11.844 1 73.19 96 TRP A N 1
ATOM 755 C CA . TRP A 1 96 ? -4.852 -18.641 13.125 1 73.19 96 TRP A CA 1
ATOM 756 C C . TRP A 1 96 ? -3.602 -17.766 13.125 1 73.19 96 TRP A C 1
ATOM 758 O O . TRP A 1 96 ? -3.559 -16.734 13.789 1 73.19 96 TRP A O 1
ATOM 768 N N . LYS A 1 97 ? -2.729 -18.172 12.289 1 67.38 97 LYS A N 1
ATOM 769 C CA . LYS A 1 97 ? -1.493 -17.406 12.195 1 67.38 97 LYS A CA 1
ATOM 770 C C . LYS A 1 97 ? -1.734 -16.062 11.5 1 67.38 97 LYS A C 1
ATOM 772 O O . LYS A 1 97 ? -1.146 -15.055 11.875 1 67.38 97 LYS A O 1
ATOM 777 N N . THR A 1 98 ? -2.686 -16.172 10.508 1 66.88 98 THR A N 1
ATOM 778 C CA . THR A 1 98 ? -3.035 -14.945 9.797 1 66.88 98 THR A CA 1
ATOM 779 C C . THR A 1 98 ? -3.697 -13.945 10.742 1 66.88 98 THR A C 1
ATOM 781 O O . THR A 1 98 ? -3.346 -12.758 10.742 1 66.88 98 THR A O 1
ATOM 784 N N . TYR A 1 99 ? -4.523 -14.422 11.594 1 72.44 99 TYR A N 1
ATOM 785 C CA . TYR A 1 99 ? -5.215 -13.562 12.547 1 72.44 99 TYR A CA 1
ATOM 786 C C . TYR A 1 99 ? -4.246 -13.008 13.586 1 72.44 99 TYR A C 1
ATOM 788 O O . TYR A 1 99 ? -4.367 -11.852 14 1 72.44 99 TYR A O 1
ATOM 796 N N . ALA A 1 100 ? -3.391 -13.812 13.914 1 70.31 100 ALA A N 1
ATOM 797 C CA . ALA A 1 100 ? -2.389 -13.383 14.891 1 70.31 100 ALA A CA 1
ATOM 798 C C . ALA A 1 100 ? -1.484 -12.305 14.305 1 70.31 100 ALA A C 1
ATOM 800 O O . ALA A 1 100 ? -1.134 -11.344 14.992 1 70.31 100 ALA A O 1
ATOM 801 N N . GLY A 1 101 ? -1.133 -12.586 13.086 1 65.38 101 GLY A N 1
ATOM 802 C CA . GLY A 1 101 ? -0.348 -11.562 12.414 1 65.38 101 GLY A CA 1
ATOM 803 C C . GLY A 1 101 ? -1.074 -10.234 12.289 1 65.38 101 GLY A C 1
ATOM 804 O O . GLY A 1 101 ? -0.492 -9.18 12.531 1 65.38 101 GLY A O 1
ATOM 805 N N . MET A 1 102 ? -2.377 -10.32 11.984 1 68.44 102 MET A N 1
ATOM 806 C CA . MET A 1 102 ? -3.197 -9.117 11.891 1 68.44 102 MET A CA 1
ATOM 807 C C . MET A 1 102 ? -3.281 -8.406 13.234 1 68.44 102 MET A C 1
ATOM 809 O O . MET A 1 102 ? -3.17 -7.184 13.305 1 68.44 102 MET A O 1
ATOM 813 N N . ALA A 1 103 ? -3.473 -9.164 14.195 1 71 103 ALA A N 1
ATOM 814 C CA . ALA A 1 103 ? -3.576 -8.617 15.547 1 71 103 ALA A CA 1
ATOM 815 C C . ALA A 1 103 ? -2.271 -7.949 15.977 1 71 103 ALA A C 1
ATOM 817 O O . ALA A 1 103 ? -2.287 -6.902 16.625 1 71 103 ALA A O 1
ATOM 818 N N . ALA A 1 104 ? -1.218 -8.617 15.648 1 67.62 104 ALA A N 1
ATOM 819 C CA . ALA A 1 104 ? 0.092 -8.07 15.992 1 67.62 104 ALA A CA 1
ATOM 820 C C . ALA A 1 104 ? 0.328 -6.734 15.297 1 67.62 104 ALA A C 1
ATOM 822 O O . ALA A 1 104 ? 0.875 -5.805 15.898 1 67.62 104 ALA A O 1
ATOM 823 N N . VAL A 1 105 ? -0.102 -6.621 14.094 1 61.84 105 VAL A N 1
ATOM 824 C CA . VAL A 1 105 ? 0.06 -5.379 13.344 1 61.84 105 VAL A CA 1
ATOM 825 C C . VAL A 1 105 ? -0.796 -4.281 13.969 1 61.84 105 VAL A C 1
ATOM 827 O O . VAL A 1 105 ? -0.312 -3.176 14.227 1 61.84 105 VAL A O 1
ATOM 830 N N . VAL A 1 106 ? -2.02 -4.586 14.234 1 65.12 106 VAL A N 1
ATOM 831 C CA . VAL A 1 106 ? -2.945 -3.633 14.844 1 65.12 106 VAL A CA 1
ATOM 832 C C . VAL A 1 106 ? -2.438 -3.225 16.219 1 65.12 106 VAL A C 1
ATOM 834 O O . VAL A 1 106 ? -2.486 -2.049 16.594 1 65.12 106 VAL A O 1
ATOM 837 N N . GLY A 1 107 ? -2.057 -4.285 16.922 1 66.94 107 GLY A N 1
ATOM 838 C CA . GLY A 1 107 ? -1.519 -4.008 18.25 1 66.94 107 GLY A CA 1
ATOM 839 C C . GLY A 1 107 ? -0.308 -3.096 18.219 1 66.94 107 GLY A C 1
ATOM 840 O O . GLY A 1 107 ? -0.175 -2.209 19.062 1 66.94 107 GLY A O 1
ATOM 841 N N . GLY A 1 108 ? 0.575 -3.314 17.391 1 61.97 108 GLY A N 1
ATOM 842 C CA . GLY A 1 108 ? 1.724 -2.434 17.234 1 61.97 108 GLY A CA 1
ATOM 843 C C . GLY A 1 108 ? 1.34 -0.997 16.938 1 61.97 108 GLY A C 1
ATOM 844 O O . GLY A 1 108 ? 1.925 -0.065 17.5 1 61.97 108 GLY A O 1
ATOM 845 N N . PHE A 1 109 ? 0.296 -0.809 16.156 1 60.56 109 PHE A N 1
ATOM 846 C CA . PHE A 1 109 ? -0.219 0.509 15.805 1 60.56 109 PHE A CA 1
ATOM 847 C C . PHE A 1 109 ? -0.78 1.216 17.031 1 60.56 109 PHE A C 1
ATOM 849 O O . PHE A 1 109 ? -0.547 2.41 17.234 1 60.56 109 PHE A O 1
ATOM 856 N N . VAL A 1 110 ? -1.615 0.482 17.688 1 62.41 110 VAL A N 1
ATOM 857 C CA . VAL A 1 110 ? -2.23 1.05 18.875 1 62.41 110 VAL A CA 1
ATOM 858 C C . VAL A 1 110 ? -1.147 1.491 19.859 1 62.41 110 VAL A C 1
ATOM 860 O O . VAL A 1 110 ? -1.254 2.555 20.469 1 62.41 110 VAL A O 1
ATOM 863 N N . LEU A 1 111 ? -0.153 0.754 19.922 1 62.44 111 LEU A N 1
ATOM 864 C CA . LEU A 1 111 ? 0.936 1.091 20.828 1 62.44 111 LEU A CA 1
ATOM 865 C C . LEU A 1 111 ? 1.678 2.336 20.344 1 62.44 111 LEU A C 1
ATOM 867 O O . LEU A 1 111 ? 2.127 3.145 21.172 1 62.44 111 LEU A O 1
ATOM 871 N N . MET A 1 112 ? 1.884 2.471 19.094 1 60.09 112 MET A N 1
ATOM 872 C CA . MET A 1 112 ? 2.566 3.639 18.547 1 60.09 112 MET A CA 1
ATOM 873 C C . MET A 1 112 ? 1.778 4.914 18.828 1 60.09 112 MET A C 1
ATOM 875 O O . MET A 1 112 ? 2.365 5.969 19.078 1 60.09 112 MET A O 1
ATOM 879 N N . LYS A 1 113 ? 0.482 4.91 18.672 1 58.44 113 LYS A N 1
ATOM 880 C CA . LYS A 1 113 ? -0.381 6.07 18.875 1 58.44 113 LYS A CA 1
ATOM 881 C C . LYS A 1 113 ? -0.446 6.449 20.359 1 58.44 113 LYS A C 1
ATOM 883 O O . LYS A 1 113 ? -0.454 7.633 20.703 1 58.44 113 LYS A O 1
ATOM 888 N N . TRP A 1 114 ? -0.79 5.402 21.172 1 55.62 114 TRP A N 1
ATOM 889 C CA . TRP A 1 114 ? -1.035 5.715 22.562 1 55.62 114 TRP A CA 1
ATOM 890 C C . TRP A 1 114 ? 0.276 5.828 23.344 1 55.62 114 TRP A C 1
ATOM 892 O O . TRP A 1 114 ? 0.296 6.309 24.469 1 55.62 114 TRP A O 1
ATOM 902 N N . GLY A 1 115 ? 1.309 5.52 22.672 1 48.56 115 GLY A N 1
ATOM 903 C CA . GLY A 1 115 ? 2.502 5.742 23.469 1 48.56 115 GLY A CA 1
ATOM 904 C C . GLY A 1 115 ? 3.137 7.102 23.234 1 48.56 115 GLY A C 1
ATOM 905 O O . GLY A 1 115 ? 2.838 7.762 22.234 1 48.56 115 GLY A O 1
ATOM 906 N N . MET B 1 1 ? 16.266 -16.797 -6.203 1 65.56 1 MET B N 1
ATOM 907 C CA . MET B 1 1 ? 16.672 -15.602 -6.953 1 65.56 1 MET B CA 1
ATOM 908 C C . MET B 1 1 ? 15.445 -14.766 -7.324 1 65.56 1 MET B C 1
ATOM 910 O O . MET B 1 1 ? 15.461 -13.539 -7.164 1 65.56 1 MET B O 1
ATOM 914 N N . THR B 1 2 ? 14.281 -15.367 -7.496 1 81.94 2 THR B N 1
ATOM 915 C CA . THR B 1 2 ? 13.062 -14.695 -7.949 1 81.94 2 THR B CA 1
ATOM 916 C C . THR B 1 2 ? 12.422 -13.906 -6.809 1 81.94 2 THR B C 1
ATOM 918 O O . THR B 1 2 ? 11.945 -12.789 -7.012 1 81.94 2 THR B O 1
ATOM 921 N N . MET B 1 3 ? 12.766 -14.344 -5.586 1 86 3 MET B N 1
ATOM 922 C CA . MET B 1 3 ? 12.172 -13.672 -4.438 1 86 3 MET B CA 1
ATOM 923 C C . MET B 1 3 ? 12.906 -12.367 -4.129 1 86 3 MET B C 1
ATOM 925 O O . MET B 1 3 ? 12.281 -11.359 -3.807 1 86 3 MET B O 1
ATOM 929 N N . ALA B 1 4 ? 14.242 -12.414 -4.242 1 89.94 4 ALA B N 1
ATOM 930 C CA . ALA B 1 4 ? 15.047 -11.227 -3.984 1 89.94 4 ALA B CA 1
ATOM 931 C C . ALA B 1 4 ? 14.695 -10.102 -4.957 1 89.94 4 ALA B C 1
ATOM 933 O O . ALA B 1 4 ? 14.586 -8.938 -4.559 1 89.94 4 ALA B O 1
ATOM 934 N N . TYR B 1 5 ? 14.508 -10.492 -6.223 1 91 5 TYR B N 1
ATOM 935 C CA . TYR B 1 5 ? 14.117 -9.523 -7.242 1 91 5 TYR B CA 1
ATOM 936 C C . TYR B 1 5 ? 12.75 -8.938 -6.934 1 91 5 TYR B C 1
ATOM 938 O O . TYR B 1 5 ? 12.531 -7.73 -7.086 1 91 5 TYR B O 1
ATOM 946 N N . GLY B 1 6 ? 11.852 -9.797 -6.469 1 93.25 6 GLY B N 1
ATOM 947 C CA . GLY B 1 6 ? 10.523 -9.328 -6.102 1 93.25 6 GLY B CA 1
ATOM 948 C C . GLY B 1 6 ? 10.531 -8.336 -4.953 1 93.25 6 GLY B C 1
ATOM 949 O O . GLY B 1 6 ? 9.867 -7.301 -5.016 1 93.25 6 GLY B O 1
ATOM 950 N N . ILE B 1 7 ? 11.406 -8.609 -4.074 1 92.62 7 ILE B N 1
ATOM 951 C CA . ILE B 1 7 ? 11.5 -7.77 -2.887 1 92.62 7 ILE B CA 1
ATOM 952 C C . ILE B 1 7 ? 12.117 -6.422 -3.258 1 92.62 7 ILE B C 1
ATOM 954 O O . ILE B 1 7 ? 11.68 -5.379 -2.768 1 92.62 7 ILE B O 1
ATOM 958 N N . ALA B 1 8 ? 13.102 -6.422 -4.059 1 95.31 8 ALA B N 1
ATOM 959 C CA . ALA B 1 8 ? 13.734 -5.188 -4.516 1 95.31 8 ALA B CA 1
ATOM 960 C C . ALA B 1 8 ? 12.742 -4.309 -5.27 1 95.31 8 ALA B C 1
ATOM 962 O O . ALA B 1 8 ? 12.695 -3.092 -5.062 1 95.31 8 ALA B O 1
ATOM 963 N N . LEU B 1 9 ? 11.961 -4.91 -6.141 1 95.25 9 LEU B N 1
ATOM 964 C CA . LEU B 1 9 ? 10.945 -4.184 -6.898 1 95.25 9 LEU B CA 1
ATOM 965 C C . LEU B 1 9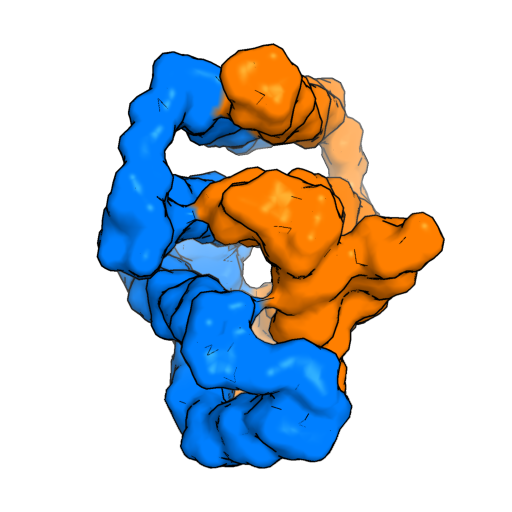 ? 9.883 -3.604 -5.969 1 95.25 9 LEU B C 1
ATOM 967 O O . LEU B 1 9 ? 9.469 -2.455 -6.137 1 95.25 9 LEU B O 1
ATOM 971 N N . LEU B 1 10 ? 9.555 -4.402 -4.992 1 95.38 10 LEU B N 1
ATOM 972 C CA . LEU B 1 10 ? 8.57 -3.936 -4.02 1 95.38 10 LEU B CA 1
ATOM 973 C C . LEU B 1 10 ? 9.109 -2.748 -3.229 1 95.38 10 LEU B C 1
ATOM 975 O O . LEU B 1 10 ? 8.414 -1.747 -3.051 1 95.38 10 LEU B O 1
ATOM 979 N N . PHE B 1 11 ? 10.328 -2.924 -2.852 1 95.25 11 PHE B N 1
ATOM 980 C CA . PHE B 1 11 ? 10.945 -1.857 -2.068 1 95.25 11 PHE B CA 1
ATOM 981 C C . PHE B 1 11 ? 10.984 -0.558 -2.861 1 95.25 11 PHE B C 1
ATOM 983 O O . PHE B 1 11 ? 10.57 0.493 -2.365 1 95.25 11 PHE B O 1
ATOM 990 N N . GLY B 1 12 ? 11.438 -0.647 -4.031 1 95.62 12 GLY B N 1
ATOM 991 C CA . GLY B 1 12 ? 11.531 0.536 -4.871 1 95.62 12 GLY B CA 1
ATOM 992 C C . GLY B 1 12 ? 10.18 1.165 -5.168 1 95.62 12 GLY B C 1
ATOM 993 O O . GLY B 1 12 ? 10.008 2.373 -5.004 1 95.62 12 GLY B O 1
ATOM 994 N N . GLY B 1 13 ? 9.227 0.404 -5.594 1 96.88 13 GLY B N 1
ATOM 995 C CA . GLY B 1 13 ? 7.902 0.907 -5.922 1 96.88 13 GLY B CA 1
ATOM 996 C C . GLY B 1 13 ? 7.172 1.49 -4.727 1 96.88 13 GLY B C 1
ATOM 997 O O . GLY B 1 13 ? 6.566 2.561 -4.824 1 96.88 13 GLY B O 1
ATOM 998 N N . LEU B 1 14 ? 7.277 0.816 -3.652 1 95.56 14 LEU B N 1
ATOM 999 C CA . LEU B 1 14 ? 6.574 1.249 -2.451 1 95.56 14 LEU B CA 1
ATOM 1000 C C . LEU B 1 14 ? 7.207 2.51 -1.873 1 95.56 14 LEU B C 1
ATOM 1002 O O . LEU B 1 14 ? 6.512 3.355 -1.305 1 95.56 14 LEU B O 1
ATOM 1006 N N . LEU B 1 15 ? 8.516 2.57 -1.997 1 94.81 15 LEU B N 1
ATOM 1007 C CA . LEU B 1 15 ? 9.188 3.779 -1.541 1 94.81 15 LEU B CA 1
ATOM 1008 C C . LEU B 1 15 ? 8.711 5 -2.322 1 94.81 15 LEU B C 1
ATOM 1010 O O . LEU B 1 15 ? 8.438 6.047 -1.736 1 94.81 15 LEU B O 1
ATOM 1014 N N . VAL B 1 16 ? 8.562 4.832 -3.57 1 95.38 16 VAL B N 1
ATOM 1015 C CA . VAL B 1 16 ? 8.141 5.926 -4.438 1 95.38 16 VAL B CA 1
ATOM 1016 C C . VAL B 1 16 ? 6.703 6.316 -4.113 1 95.38 16 VAL B C 1
ATOM 1018 O O . VAL B 1 16 ? 6.406 7.492 -3.885 1 95.38 16 VAL B O 1
ATOM 1021 N N . VAL B 1 17 ? 5.812 5.371 -4.027 1 94.88 17 VAL B N 1
ATOM 1022 C CA . VAL B 1 17 ? 4.395 5.641 -3.828 1 94.88 17 VAL B CA 1
ATOM 1023 C C . VAL B 1 17 ? 4.176 6.27 -2.453 1 94.88 17 VAL B C 1
ATOM 1025 O O . VAL B 1 17 ? 3.516 7.305 -2.334 1 94.88 17 VAL B O 1
ATOM 1028 N N . ASN B 1 18 ? 4.738 5.691 -1.441 1 92.75 18 ASN B N 1
ATOM 1029 C CA . ASN B 1 18 ? 4.547 6.227 -0.098 1 92.75 18 ASN B CA 1
ATOM 1030 C C . ASN B 1 18 ? 5.27 7.559 0.084 1 92.75 18 ASN B C 1
ATOM 1032 O O . ASN B 1 18 ? 4.816 8.414 0.847 1 92.75 18 ASN B O 1
ATOM 1036 N N . GLY B 1 19 ? 6.391 7.652 -0.589 1 93.5 19 GLY B N 1
ATOM 1037 C CA . GLY B 1 19 ? 7.066 8.938 -0.572 1 93.5 19 GLY B CA 1
ATOM 1038 C C . GLY B 1 19 ? 6.223 10.062 -1.148 1 93.5 19 GLY B C 1
ATOM 1039 O O . GLY B 1 19 ? 6.211 11.172 -0.616 1 93.5 19 GLY B O 1
ATOM 1040 N N . LEU B 1 20 ? 5.594 9.742 -2.221 1 92.38 20 LEU B N 1
ATOM 1041 C CA . LEU B 1 20 ? 4.707 10.719 -2.846 1 92.38 20 LEU B CA 1
ATOM 1042 C C . LEU B 1 20 ? 3.549 11.07 -1.922 1 92.38 20 LEU B C 1
ATOM 1044 O O . LEU B 1 20 ? 3.178 12.242 -1.804 1 92.38 20 LEU B O 1
ATOM 1048 N N . PHE B 1 21 ? 2.992 10.07 -1.216 1 92.5 21 PHE B N 1
ATOM 1049 C CA . PHE B 1 21 ? 1.895 10.336 -0.293 1 92.5 21 PHE B CA 1
ATOM 1050 C C . PHE B 1 21 ? 2.373 11.148 0.902 1 92.5 21 PHE B C 1
ATOM 1052 O O . PHE B 1 21 ? 1.664 12.039 1.378 1 92.5 21 PHE B O 1
ATOM 1059 N N . ALA B 1 22 ? 3.545 10.82 1.366 1 88.88 22 ALA B N 1
ATOM 1060 C CA . ALA B 1 22 ? 4.117 11.57 2.482 1 88.88 22 ALA B CA 1
ATOM 1061 C C . ALA B 1 22 ? 4.348 13.031 2.104 1 88.88 22 ALA B C 1
ATOM 1063 O O . ALA B 1 22 ? 4.012 13.938 2.867 1 88.88 22 ALA B O 1
ATOM 1064 N N . TYR B 1 23 ? 4.938 13.188 0.901 1 89.12 23 TYR B N 1
ATOM 1065 C CA . TYR B 1 23 ? 5.188 14.531 0.401 1 89.12 23 TYR B CA 1
ATOM 1066 C C . TYR B 1 23 ? 3.881 15.297 0.212 1 89.12 23 TYR B C 1
ATOM 1068 O O . TYR B 1 23 ? 3.785 16.469 0.569 1 89.12 23 TYR B O 1
ATOM 1076 N N . GLN B 1 24 ? 2.977 14.656 -0.344 1 88.06 24 GLN B N 1
ATOM 1077 C CA . GLN B 1 24 ? 1.676 15.266 -0.596 1 88.06 24 GLN B CA 1
ATOM 1078 C C . GLN B 1 24 ? 1.008 15.695 0.708 1 88.06 24 GLN B C 1
ATOM 1080 O O . GLN B 1 24 ? 0.355 16.734 0.762 1 88.06 24 GLN B O 1
ATOM 1085 N N . SER B 1 25 ? 1.099 14.922 1.756 1 85.12 25 SER B N 1
ATOM 1086 C CA . SER B 1 25 ? 0.453 15.195 3.035 1 85.12 25 SER B CA 1
ATOM 1087 C C . SER B 1 25 ? 1.082 16.406 3.727 1 85.12 25 SER B C 1
ATOM 1089 O O . SER B 1 25 ? 0.406 17.125 4.461 1 85.12 25 SER B O 1
ATOM 1091 N N . LYS B 1 26 ? 2.291 16.609 3.447 1 81.5 26 LYS B N 1
ATOM 1092 C CA . LYS B 1 26 ? 3.004 17.688 4.125 1 81.5 26 LYS B CA 1
ATOM 1093 C C . LYS B 1 26 ? 2.98 18.969 3.297 1 81.5 26 LYS B C 1
ATOM 1095 O O . LYS B 1 26 ? 2.848 20.062 3.844 1 81.5 26 LYS B O 1
ATOM 1100 N N . HIS B 1 27 ? 3.045 18.844 2.002 1 80.5 27 HIS B N 1
ATOM 1101 C CA . HIS B 1 27 ? 3.332 20.016 1.197 1 80.5 27 HIS B CA 1
ATOM 1102 C C . HIS B 1 27 ? 2.125 20.422 0.357 1 80.5 27 HIS B C 1
ATOM 1104 O O . HIS B 1 27 ? 2.08 21.531 -0.185 1 80.5 27 HIS B O 1
ATOM 1110 N N . VAL B 1 28 ? 1.213 19.516 0.192 1 81.69 28 VAL B N 1
ATOM 1111 C CA . VAL B 1 28 ? 0.106 19.828 -0.71 1 81.69 28 VAL B CA 1
ATOM 1112 C C . VAL B 1 28 ? -1.147 20.141 0.1 1 81.69 28 VAL B C 1
ATOM 1114 O O . VAL B 1 28 ? -1.474 19.438 1.058 1 81.69 28 VAL B O 1
ATOM 1117 N N . ASP B 1 29 ? -1.789 21.172 -0.201 1 78.19 29 ASP B N 1
ATOM 1118 C CA . ASP B 1 29 ? -3.018 21.609 0.459 1 78.19 29 ASP B CA 1
ATOM 1119 C C . ASP B 1 29 ? -4.102 20.531 0.35 1 78.19 29 ASP B C 1
ATOM 1121 O O . ASP B 1 29 ? -4.242 19.891 -0.691 1 78.19 29 ASP B O 1
ATOM 1125 N N . PRO B 1 30 ? -4.773 20.312 1.338 1 77.69 30 PRO B N 1
ATOM 1126 C CA . PRO B 1 30 ? -5.785 19.25 1.384 1 77.69 30 PRO B CA 1
ATOM 1127 C C . PRO B 1 30 ? -6.996 19.562 0.509 1 77.69 30 PRO B C 1
ATOM 1129 O O . PRO B 1 30 ? -8 18.844 0.57 1 77.69 30 PRO B O 1
ATOM 1132 N N . ALA B 1 31 ? -6.84 20.438 -0.391 1 83.56 31 ALA B N 1
ATOM 1133 C CA . ALA B 1 31 ? -7.934 20.75 -1.31 1 83.56 31 ALA B CA 1
ATOM 1134 C C . ALA B 1 31 ? -7.977 19.75 -2.465 1 83.56 31 ALA B C 1
ATOM 1136 O O . ALA B 1 31 ? -6.957 19.156 -2.814 1 83.56 31 ALA B O 1
ATOM 1137 N N . PHE B 1 32 ? -9.141 19.562 -2.977 1 86.19 32 PHE B N 1
ATOM 1138 C CA . PHE B 1 32 ? -9.375 18.578 -4.02 1 86.19 32 PHE B CA 1
ATOM 1139 C C . PHE B 1 32 ? -8.539 18.891 -5.258 1 86.19 32 PHE B C 1
ATOM 1141 O O . PHE B 1 32 ? -7.789 18.031 -5.734 1 86.19 32 PHE B O 1
ATOM 1148 N N . TRP B 1 33 ? -8.578 20.109 -5.68 1 85.75 33 TRP B N 1
ATOM 1149 C CA . TRP B 1 33 ? -7.953 20.484 -6.949 1 85.75 33 TRP B CA 1
ATOM 1150 C C . TRP B 1 33 ? -6.434 20.375 -6.863 1 85.75 33 TRP B C 1
ATOM 1152 O O . TRP B 1 33 ? -5.801 19.75 -7.719 1 85.75 33 TRP B O 1
ATOM 1162 N N . PRO B 1 34 ? -5.848 20.906 -5.863 1 86 34 PRO B N 1
ATOM 1163 C CA . PRO B 1 34 ? -4.395 20.781 -5.762 1 86 34 PRO B CA 1
ATOM 1164 C C . PRO B 1 34 ? -3.934 19.328 -5.652 1 86 34 PRO B C 1
ATOM 1166 O O . PRO B 1 34 ? -2.887 18.969 -6.195 1 86 34 PRO B O 1
ATOM 1169 N N . THR B 1 35 ? -4.684 18.562 -5 1 84.94 35 THR B N 1
ATOM 1170 C CA . THR B 1 35 ? -4.336 17.156 -4.832 1 84.94 35 THR B CA 1
ATOM 1171 C C . THR B 1 35 ? -4.426 16.406 -6.16 1 84.94 35 THR B C 1
ATOM 1173 O O . THR B 1 35 ? -3.52 15.648 -6.516 1 84.94 35 THR B O 1
ATOM 1176 N N . VAL B 1 36 ? -5.457 16.609 -6.871 1 88.44 36 VAL B N 1
ATOM 1177 C CA . VAL B 1 36 ? -5.672 15.945 -8.148 1 88.44 36 VAL B CA 1
ATOM 1178 C C . VAL B 1 36 ? -4.605 16.391 -9.148 1 88.44 36 VAL B C 1
ATOM 1180 O O . VAL B 1 36 ? -4.078 15.57 -9.906 1 88.44 36 VAL B O 1
ATOM 1183 N N . TRP B 1 37 ? -4.301 17.641 -9.078 1 87.75 37 TRP B N 1
ATOM 1184 C CA . TRP B 1 37 ? -3.295 18.172 -9.992 1 87.75 37 TRP B CA 1
ATOM 1185 C C . TRP B 1 37 ? -1.917 17.594 -9.68 1 87.75 37 TRP B C 1
ATOM 1187 O O . TRP B 1 37 ? -1.157 17.25 -10.586 1 87.75 37 TRP B O 1
ATOM 1197 N N . PHE B 1 38 ? -1.597 17.531 -8.453 1 88.19 38 PHE B N 1
ATOM 1198 C CA . PHE B 1 38 ? -0.329 16.953 -8.031 1 88.19 38 PHE B CA 1
ATOM 1199 C C . PHE B 1 38 ? -0.224 15.5 -8.484 1 88.19 38 PHE B C 1
ATOM 1201 O O . PHE B 1 38 ? 0.792 15.094 -9.055 1 88.19 38 PHE B O 1
ATOM 1208 N N . GLN B 1 39 ? -1.287 14.789 -8.242 1 89.56 39 GLN B N 1
ATOM 1209 C CA . GLN B 1 39 ? -1.262 13.375 -8.578 1 89.56 39 GLN B CA 1
ATOM 1210 C C . GLN B 1 39 ? -1.263 13.164 -10.094 1 89.56 39 GLN B C 1
ATOM 1212 O O . GLN B 1 39 ? -0.69 12.195 -10.594 1 89.56 39 GLN B O 1
ATOM 1217 N N . PHE B 1 40 ? -1.872 14.07 -10.766 1 89.88 40 PHE B N 1
ATOM 1218 C CA . PHE B 1 40 ? -1.878 13.984 -12.219 1 89.88 40 PHE B CA 1
ATOM 1219 C C . PHE B 1 40 ? -0.477 14.203 -12.781 1 89.88 40 PHE B C 1
ATOM 1221 O O . PHE B 1 40 ? -0.06 13.508 -13.711 1 89.88 40 PHE B O 1
ATOM 1228 N N . LYS B 1 41 ? 0.253 15.109 -12.195 1 91.12 41 LYS B N 1
ATOM 1229 C CA . LYS B 1 41 ? 1.611 15.414 -12.641 1 91.12 41 LYS B CA 1
ATOM 1230 C C . LYS B 1 41 ? 2.547 14.234 -12.383 1 91.12 41 LYS B C 1
ATOM 1232 O O . LYS B 1 41 ? 3.5 14.016 -13.133 1 91.12 41 LYS B O 1
ATOM 1237 N N . TRP B 1 42 ? 2.264 13.484 -11.43 1 92.88 42 TRP B N 1
ATOM 1238 C CA . TRP B 1 42 ? 3.166 12.406 -11.031 1 92.88 42 TRP B CA 1
ATOM 1239 C C . TRP B 1 42 ? 2.619 11.047 -11.469 1 92.88 42 TRP B C 1
ATOM 1241 O O . TRP B 1 42 ? 3.082 10.008 -11 1 92.88 42 TRP B O 1
ATOM 1251 N N . VAL B 1 43 ? 1.67 11.062 -12.375 1 91.88 43 VAL B N 1
ATOM 1252 C CA . VAL B 1 43 ? 1.027 9.836 -12.852 1 91.88 43 VAL B CA 1
ATOM 1253 C C . VAL B 1 43 ? 2.076 8.898 -13.43 1 91.88 43 VAL B C 1
ATOM 1255 O O . VAL B 1 43 ? 2.09 7.703 -13.117 1 91.88 43 VAL B O 1
ATOM 1258 N N . PRO B 1 44 ? 2.957 9.438 -14.289 1 92.44 44 PRO B N 1
ATOM 1259 C CA . PRO B 1 44 ? 3.941 8.516 -14.859 1 92.44 44 PRO B CA 1
ATOM 1260 C C . PRO B 1 44 ? 4.801 7.84 -13.789 1 92.44 44 PRO B C 1
ATOM 1262 O O . PRO B 1 44 ? 5.133 6.66 -13.914 1 92.44 44 PRO B O 1
ATOM 1265 N N . LEU B 1 45 ? 5.152 8.578 -12.789 1 94.12 45 LEU B N 1
ATOM 1266 C CA . LEU B 1 45 ? 5.961 8.023 -11.711 1 94.12 45 LEU B CA 1
ATOM 1267 C C . LEU B 1 45 ? 5.16 7.008 -10.898 1 94.12 45 LEU B C 1
ATOM 1269 O O . LEU B 1 45 ? 5.672 5.949 -10.531 1 94.12 45 LEU B O 1
ATOM 1273 N N . MET B 1 46 ? 3.92 7.352 -10.688 1 93.31 46 MET B N 1
ATOM 1274 C CA . MET B 1 46 ? 3.053 6.434 -9.953 1 93.31 46 MET B CA 1
ATOM 1275 C C . MET B 1 46 ? 2.805 5.16 -10.766 1 93.31 46 MET B C 1
ATOM 1277 O O . MET B 1 46 ? 2.764 4.062 -10.203 1 93.31 46 MET B O 1
ATOM 1281 N N . PHE B 1 47 ? 2.674 5.387 -12.016 1 93.5 47 PHE B N 1
ATOM 1282 C CA . PHE B 1 47 ? 2.475 4.246 -12.898 1 93.5 47 PHE B CA 1
ATOM 1283 C C . PHE B 1 47 ? 3.686 3.322 -12.875 1 93.5 47 PHE B C 1
ATOM 1285 O O . PHE B 1 47 ? 3.545 2.107 -12.727 1 93.5 47 PHE B O 1
ATOM 1292 N N . ALA B 1 48 ? 4.84 3.895 -13.031 1 94.44 48 ALA B N 1
ATOM 1293 C CA . ALA B 1 48 ? 6.07 3.109 -12.992 1 94.44 48 ALA B CA 1
ATOM 1294 C C . ALA B 1 48 ? 6.207 2.375 -11.656 1 94.44 48 ALA B C 1
ATOM 1296 O O . ALA B 1 48 ? 6.59 1.204 -11.625 1 94.44 48 ALA B O 1
ATOM 1297 N N . ALA B 1 49 ? 5.891 3.035 -10.594 1 96 49 ALA B N 1
ATOM 1298 C CA . ALA B 1 49 ? 5.969 2.438 -9.266 1 96 49 ALA B CA 1
ATOM 1299 C C . ALA B 1 49 ? 4.973 1.29 -9.117 1 96 49 ALA B C 1
ATOM 1301 O O . ALA B 1 49 ? 5.305 0.239 -8.562 1 96 49 ALA B O 1
ATOM 1302 N N . ASN B 1 50 ? 3.777 1.482 -9.641 1 94.31 50 ASN B N 1
ATOM 1303 C CA . ASN B 1 50 ? 2.758 0.44 -9.57 1 94.31 50 ASN B CA 1
ATOM 1304 C C . ASN B 1 50 ? 3.162 -0.794 -10.367 1 94.31 50 ASN B C 1
ATOM 1306 O O . ASN B 1 50 ? 2.875 -1.923 -9.969 1 94.31 50 ASN B O 1
ATOM 1310 N N . VAL B 1 51 ? 3.738 -0.51 -11.469 1 93.06 51 VAL B N 1
ATOM 1311 C CA . VAL B 1 51 ? 4.219 -1.625 -12.273 1 93.06 51 VAL B CA 1
ATOM 1312 C C . VAL B 1 51 ? 5.266 -2.416 -11.5 1 93.06 51 VAL B C 1
ATOM 1314 O O . VAL B 1 51 ? 5.23 -3.648 -11.469 1 93.06 51 VAL B O 1
ATOM 1317 N N . MET B 1 52 ? 6.148 -1.706 -10.875 1 95.06 52 MET B N 1
ATOM 1318 C CA . MET B 1 52 ? 7.172 -2.35 -10.055 1 95.06 52 MET B CA 1
ATOM 1319 C C . MET B 1 52 ? 6.535 -3.162 -8.93 1 95.06 52 MET B C 1
ATOM 1321 O O . MET B 1 52 ? 6.926 -4.305 -8.688 1 95.06 52 MET B O 1
ATOM 1325 N N . ILE B 1 53 ? 5.586 -2.615 -8.305 1 95.12 53 ILE B N 1
ATOM 1326 C CA . ILE B 1 53 ? 4.906 -3.285 -7.203 1 95.12 53 ILE B CA 1
ATOM 1327 C C . ILE B 1 53 ? 4.184 -4.527 -7.723 1 95.12 53 ILE B C 1
ATOM 1329 O O . ILE B 1 53 ? 4.258 -5.594 -7.109 1 95.12 53 ILE B O 1
ATOM 1333 N N . GLY B 1 54 ? 3.498 -4.398 -8.828 1 92.81 54 GLY B N 1
ATOM 1334 C CA . GLY B 1 54 ? 2.809 -5.535 -9.414 1 92.81 54 GLY B CA 1
ATOM 1335 C C . GLY B 1 54 ? 3.73 -6.695 -9.727 1 92.81 54 GLY B C 1
ATOM 1336 O O . GLY B 1 54 ? 3.43 -7.844 -9.391 1 92.81 54 GLY B O 1
ATOM 1337 N N . PHE B 1 55 ? 4.832 -6.387 -10.344 1 92.69 55 PHE B N 1
ATOM 1338 C CA . PHE B 1 55 ? 5.82 -7.414 -10.641 1 92.69 55 PHE B CA 1
ATOM 1339 C C . PHE B 1 55 ? 6.379 -8.016 -9.352 1 92.69 55 PHE B C 1
ATOM 1341 O O . PHE B 1 55 ? 6.582 -9.227 -9.266 1 92.69 55 PHE B O 1
ATOM 1348 N N . GLY B 1 56 ? 6.621 -7.168 -8.43 1 94.06 56 GLY B N 1
ATOM 1349 C CA . GLY B 1 56 ? 7.137 -7.648 -7.16 1 94.06 56 GLY B CA 1
ATOM 1350 C C . GLY B 1 56 ? 6.219 -8.641 -6.48 1 94.06 56 GLY B C 1
ATOM 1351 O O . GLY B 1 56 ? 6.664 -9.695 -6.02 1 94.06 56 GLY B O 1
ATOM 1352 N N . ILE B 1 57 ? 4.945 -8.305 -6.43 1 91.38 57 ILE B N 1
ATOM 1353 C CA . ILE B 1 57 ? 3.961 -9.188 -5.816 1 91.38 57 ILE B CA 1
ATOM 1354 C C . ILE B 1 57 ? 3.873 -10.492 -6.605 1 91.38 57 ILE B C 1
ATOM 1356 O O . ILE B 1 57 ? 3.799 -11.578 -6.02 1 91.38 57 ILE B O 1
ATOM 1360 N N . LYS B 1 58 ? 3.934 -10.32 -7.891 1 90.19 58 LYS B N 1
ATOM 1361 C CA . LYS B 1 58 ? 3.842 -11.508 -8.734 1 90.19 58 LYS B CA 1
ATOM 1362 C C . LYS B 1 58 ? 5.027 -12.438 -8.508 1 90.19 58 LYS B C 1
ATOM 1364 O O . LYS B 1 58 ? 4.859 -13.656 -8.414 1 90.19 58 LYS B O 1
ATOM 1369 N N . PHE B 1 59 ? 6.219 -11.922 -8.453 1 91.12 59 PHE B N 1
ATOM 1370 C CA . PHE B 1 59 ? 7.41 -12.742 -8.234 1 91.12 59 PHE B CA 1
ATOM 1371 C C . PHE B 1 59 ? 7.371 -13.398 -6.863 1 91.12 59 PHE B C 1
ATOM 1373 O O . PHE B 1 59 ? 7.758 -14.562 -6.719 1 91.12 59 PHE B O 1
ATOM 1380 N N . CYS B 1 60 ? 6.883 -12.719 -5.902 1 88.44 60 CYS B N 1
ATOM 1381 C CA . CYS B 1 60 ? 6.73 -13.305 -4.574 1 88.44 60 CYS B CA 1
ATOM 1382 C C . CYS B 1 60 ? 5.656 -14.383 -4.578 1 88.44 60 CYS B C 1
ATOM 1384 O O . CYS B 1 60 ? 5.812 -15.422 -3.936 1 88.44 60 CYS B O 1
ATOM 1386 N N . TYR B 1 61 ? 4.594 -14.078 -5.297 1 87.69 61 TYR B N 1
ATOM 1387 C CA . TYR B 1 61 ? 3.506 -15.047 -5.398 1 87.69 61 TYR B CA 1
ATOM 1388 C C . TYR B 1 61 ? 3.965 -16.312 -6.094 1 87.69 61 TYR B C 1
ATOM 1390 O O . TYR B 1 61 ? 3.594 -17.422 -5.691 1 87.69 61 TYR B O 1
ATOM 1398 N N . LYS B 1 62 ? 4.695 -16.188 -7.133 1 86.62 62 LYS B N 1
ATOM 1399 C CA . LYS B 1 62 ? 5.203 -17.344 -7.871 1 86.62 62 LYS B CA 1
ATOM 1400 C C . LYS B 1 62 ? 6.129 -18.188 -7.004 1 86.62 62 LYS B C 1
ATOM 1402 O O . LYS B 1 62 ? 6.172 -19.406 -7.137 1 86.62 62 LYS B O 1
ATOM 1407 N N . THR B 1 63 ? 6.863 -17.562 -6.164 1 86.75 63 THR B N 1
ATOM 1408 C CA . THR B 1 63 ? 7.836 -18.25 -5.32 1 86.75 63 THR B CA 1
ATOM 1409 C C . THR B 1 63 ? 7.145 -18.906 -4.137 1 86.75 63 THR B C 1
ATOM 1411 O O . THR B 1 63 ? 7.504 -20.016 -3.746 1 86.75 63 THR B O 1
ATOM 1414 N N . THR B 1 64 ? 6.148 -18.266 -3.543 1 83.12 64 THR B N 1
ATOM 1415 C CA . THR B 1 64 ? 5.547 -18.734 -2.305 1 83.12 64 THR B CA 1
ATOM 1416 C C . THR B 1 64 ? 4.25 -19.484 -2.592 1 83.12 64 THR B C 1
ATOM 1418 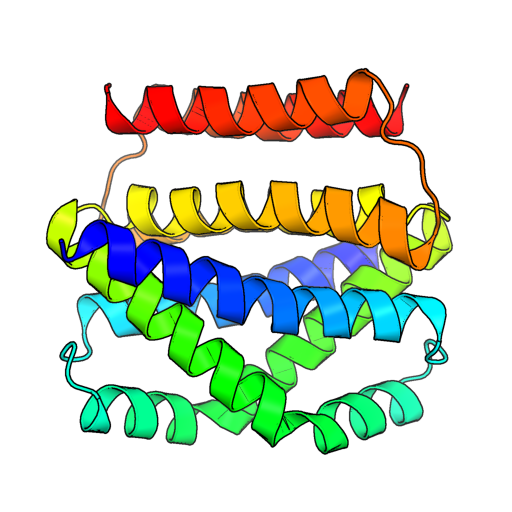O O . THR B 1 64 ? 3.775 -20.266 -1.755 1 83.12 64 THR B O 1
ATOM 1421 N N . ASP B 1 65 ? 3.701 -19.281 -3.734 1 84.19 65 ASP B N 1
ATOM 1422 C CA . ASP B 1 65 ? 2.412 -19.844 -4.129 1 84.19 65 ASP B CA 1
ATOM 1423 C C . ASP B 1 65 ? 1.322 -19.469 -3.125 1 84.19 65 ASP B C 1
ATOM 1425 O O . ASP B 1 65 ? 0.449 -20.281 -2.822 1 84.19 65 ASP B O 1
ATOM 1429 N N . ASN B 1 66 ? 1.506 -18.422 -2.471 1 81.88 66 ASN B N 1
ATOM 1430 C CA . ASN B 1 66 ? 0.562 -17.891 -1.494 1 81.88 66 ASN B CA 1
ATOM 1431 C C . ASN B 1 66 ? 0.37 -16.375 -1.667 1 81.88 66 ASN B C 1
ATOM 1433 O O . ASN B 1 66 ? 1.276 -15.602 -1.378 1 81.88 66 ASN B O 1
ATOM 1437 N N . LEU B 1 67 ? -0.791 -16.016 -2.107 1 83.44 67 LEU B N 1
ATOM 1438 C CA . LEU B 1 67 ? -1.089 -14.625 -2.4 1 83.44 67 LEU B CA 1
ATOM 1439 C C . LEU B 1 67 ? -1.147 -13.797 -1.117 1 83.44 67 LEU B C 1
ATOM 1441 O O . LEU B 1 67 ? -0.645 -12.672 -1.073 1 83.44 67 LEU B O 1
ATOM 1445 N N . THR B 1 68 ? -1.771 -14.398 -0.133 1 78.69 68 THR B N 1
ATOM 1446 C CA . THR B 1 68 ? -1.885 -13.703 1.144 1 78.69 68 THR B CA 1
ATOM 1447 C C . THR B 1 68 ? -0.504 -13.359 1.696 1 78.69 68 THR B C 1
ATOM 1449 O O . THR B 1 68 ? -0.274 -12.234 2.15 1 78.69 68 THR B O 1
ATOM 1452 N N . PHE B 1 69 ? 0.359 -14.266 1.544 1 78.75 69 PHE B N 1
ATOM 1453 C CA . PHE B 1 69 ? 1.719 -14.055 2.025 1 78.75 69 PHE B CA 1
ATOM 1454 C C . PHE B 1 69 ? 2.414 -12.961 1.218 1 78.75 69 PHE B C 1
ATOM 1456 O O . PHE B 1 69 ? 3.059 -12.078 1.785 1 78.75 69 PHE B O 1
ATOM 1463 N N . SER B 1 70 ? 2.287 -13.086 -0.071 1 84.38 70 SER B N 1
ATOM 1464 C CA . SER B 1 70 ? 2.957 -12.133 -0.952 1 84.38 70 SER B CA 1
ATOM 1465 C C . SER B 1 70 ? 2.475 -10.711 -0.699 1 84.38 70 SER B C 1
ATOM 1467 O O . SER B 1 70 ? 3.283 -9.781 -0.607 1 84.38 70 SER B O 1
ATOM 1469 N N . LEU B 1 71 ? 1.169 -10.539 -0.531 1 84.88 71 LEU B N 1
ATOM 1470 C CA . LEU B 1 71 ? 0.593 -9.227 -0.257 1 84.88 71 LEU B CA 1
ATOM 1471 C C . LEU B 1 71 ? 1.009 -8.734 1.123 1 84.88 71 LEU B C 1
ATOM 1473 O O . LEU B 1 71 ? 1.351 -7.559 1.287 1 84.88 71 LEU B O 1
ATOM 1477 N N . SER B 1 72 ? 1.014 -9.594 2.062 1 78.62 72 SER B N 1
ATOM 1478 C CA . SER B 1 72 ? 1.394 -9.242 3.426 1 78.62 72 SER B CA 1
ATOM 1479 C C . SER B 1 72 ? 2.869 -8.859 3.508 1 78.62 72 SER B C 1
ATOM 1481 O O . SER B 1 72 ? 3.246 -7.969 4.27 1 78.62 72 SER B O 1
ATOM 1483 N N . LEU B 1 73 ? 3.682 -9.594 2.797 1 81.75 73 LEU B N 1
ATOM 1484 C CA . LEU B 1 73 ? 5.102 -9.273 2.738 1 81.75 73 LEU B CA 1
ATOM 1485 C C . LEU B 1 73 ? 5.316 -7.852 2.225 1 81.75 73 LEU B C 1
ATOM 1487 O O . LEU B 1 73 ? 6.133 -7.105 2.773 1 81.75 73 LEU B O 1
ATOM 1491 N N . ALA B 1 74 ? 4.633 -7.547 1.213 1 88.25 74 ALA B N 1
ATOM 1492 C CA . ALA B 1 74 ? 4.703 -6.191 0.67 1 88.25 74 ALA B CA 1
ATOM 1493 C C . ALA B 1 74 ? 4.34 -5.156 1.73 1 88.25 74 ALA B C 1
ATOM 1495 O O . ALA B 1 74 ? 4.961 -4.098 1.81 1 88.25 74 ALA B O 1
ATOM 1496 N N . LYS B 1 75 ? 3.371 -5.473 2.533 1 84.19 75 LYS B N 1
ATOM 1497 C CA . LYS B 1 75 ? 2.941 -4.543 3.574 1 84.19 75 LYS B CA 1
ATOM 1498 C C . LYS B 1 75 ? 3.992 -4.426 4.676 1 84.19 75 LYS B C 1
ATOM 1500 O O . LYS B 1 75 ? 4.164 -3.355 5.262 1 84.19 75 LYS B O 1
ATOM 1505 N N . GLY B 1 76 ? 4.629 -5.547 4.984 1 79.88 76 GLY B N 1
ATOM 1506 C CA . GLY B 1 76 ? 5.73 -5.477 5.934 1 79.88 76 GLY B CA 1
ATOM 1507 C C . GLY B 1 76 ? 6.832 -4.527 5.5 1 79.88 76 GLY B C 1
ATOM 1508 O O . GLY B 1 76 ? 7.32 -3.73 6.305 1 79.88 76 GLY B O 1
ATOM 1509 N N . ILE B 1 77 ? 7.172 -4.586 4.262 1 85.25 77 ILE B N 1
ATOM 1510 C CA . ILE B 1 77 ? 8.172 -3.689 3.689 1 85.25 77 ILE B CA 1
ATOM 1511 C C . ILE B 1 77 ? 7.672 -2.25 3.75 1 85.25 77 ILE B C 1
ATOM 1513 O O . ILE B 1 77 ? 8.43 -1.335 4.078 1 85.25 77 ILE B O 1
ATOM 1517 N N . GLU B 1 78 ? 6.422 -2.1 3.486 1 87.69 78 GLU B N 1
ATOM 1518 C CA . GLU B 1 78 ? 5.824 -0.768 3.447 1 87.69 78 GLU B CA 1
ATOM 1519 C C . GLU B 1 78 ? 5.867 -0.104 4.82 1 87.69 78 GLU B C 1
ATOM 1521 O O . GLU B 1 78 ? 6.078 1.105 4.926 1 87.69 78 GLU B O 1
ATOM 1526 N N . ILE B 1 79 ? 5.633 -0.821 5.797 1 81.44 79 ILE B N 1
ATOM 1527 C CA . ILE B 1 79 ? 5.641 -0.275 7.148 1 81.44 79 ILE B CA 1
ATOM 1528 C C . ILE B 1 79 ? 7.027 0.278 7.477 1 81.44 79 ILE B C 1
ATOM 1530 O O . ILE B 1 79 ? 7.152 1.379 8.016 1 81.44 79 ILE B O 1
ATOM 1534 N N . ALA B 1 80 ? 8.047 -0.467 7.199 1 83.62 80 ALA B N 1
ATOM 1535 C CA . ALA B 1 80 ? 9.406 0.009 7.406 1 83.62 80 ALA B CA 1
ATOM 1536 C C . ALA B 1 80 ? 9.664 1.305 6.641 1 83.62 80 ALA B C 1
ATOM 1538 O O . ALA B 1 80 ? 10.289 2.229 7.164 1 83.62 80 ALA B O 1
ATOM 1539 N N . ILE B 1 81 ? 9.156 1.367 5.48 1 88.94 81 ILE B N 1
ATOM 1540 C CA . ILE B 1 81 ? 9.312 2.545 4.633 1 88.94 81 ILE B CA 1
ATOM 1541 C C . ILE B 1 81 ? 8.586 3.732 5.262 1 88.94 81 ILE B C 1
ATOM 1543 O O . ILE B 1 81 ? 9.086 4.855 5.246 1 88.94 81 ILE B O 1
ATOM 1547 N N . CYS B 1 82 ? 7.41 3.484 5.785 1 84.19 82 CYS B N 1
ATOM 1548 C CA . CYS B 1 82 ? 6.633 4.559 6.395 1 84.19 82 CYS B CA 1
ATOM 1549 C C . CYS B 1 82 ? 7.375 5.156 7.586 1 84.19 82 CYS B C 1
ATOM 1551 O O . CYS B 1 82 ? 7.34 6.371 7.797 1 84.19 82 CYS B O 1
ATOM 1553 N N . VAL B 1 83 ? 8.008 4.297 8.367 1 81.62 83 VAL B N 1
ATOM 1554 C CA . VAL B 1 83 ? 8.797 4.773 9.5 1 81.62 83 VAL B CA 1
ATOM 1555 C C . VAL B 1 83 ? 9.953 5.641 9 1 81.62 83 VAL B C 1
ATOM 1557 O O . VAL B 1 83 ? 10.227 6.703 9.562 1 81.62 83 VAL B O 1
ATOM 1560 N N . LEU B 1 84 ? 10.562 5.219 8.023 1 85.19 84 LEU B N 1
ATOM 1561 C CA . LEU B 1 84 ? 11.664 5.957 7.426 1 85.19 84 LEU B CA 1
ATOM 1562 C C . LEU B 1 84 ? 11.195 7.312 6.91 1 85.19 84 LEU B C 1
ATOM 1564 O O . LEU B 1 84 ? 11.844 8.336 7.164 1 85.19 84 LEU B O 1
ATOM 1568 N N . LEU B 1 85 ? 10.047 7.316 6.254 1 86.5 85 LEU B N 1
ATOM 1569 C CA . LEU B 1 85 ? 9.539 8.547 5.656 1 86.5 85 LEU B CA 1
ATOM 1570 C C . LEU B 1 85 ? 9.055 9.516 6.734 1 86.5 85 LEU B C 1
ATOM 1572 O O . LEU B 1 85 ? 9.195 10.734 6.586 1 86.5 85 LEU B O 1
ATOM 1576 N N . GLY B 1 86 ? 8.445 8.922 7.734 1 82.38 86 GLY B N 1
ATOM 1577 C CA . GLY B 1 86 ? 8.094 9.781 8.852 1 82.38 86 GLY B CA 1
ATOM 1578 C C . GLY B 1 86 ? 9.289 10.453 9.492 1 82.38 86 GLY B C 1
ATOM 1579 O O . GLY B 1 86 ? 9.219 11.633 9.867 1 82.38 86 GLY B O 1
ATOM 1580 N N . TRP B 1 87 ? 10.359 9.703 9.57 1 82.06 87 TRP B N 1
ATOM 1581 C CA . TRP B 1 87 ? 11.594 10.25 10.125 1 82.06 87 TRP B CA 1
ATOM 1582 C C . TRP B 1 87 ? 12.195 11.297 9.188 1 82.06 87 TRP B C 1
ATOM 1584 O O . TRP B 1 87 ? 12.633 12.359 9.633 1 82.06 87 TRP B O 1
ATOM 1594 N N . VAL B 1 88 ? 12.25 11.047 7.945 1 82.44 88 VAL B N 1
ATOM 1595 C CA . VAL B 1 88 ? 12.891 11.906 6.953 1 82.44 88 VAL B CA 1
ATOM 1596 C C . VAL B 1 88 ? 12.062 13.172 6.746 1 82.44 88 VAL B C 1
ATOM 1598 O O . VAL B 1 88 ? 12.609 14.281 6.699 1 82.44 88 VAL B O 1
ATOM 1601 N N . PHE B 1 89 ? 10.758 13.062 6.676 1 79.25 89 PHE B N 1
ATOM 1602 C CA . PHE B 1 89 ? 9.914 14.195 6.316 1 79.25 89 PHE B CA 1
ATOM 1603 C C . PHE B 1 89 ? 9.547 15.008 7.551 1 79.25 89 PHE B C 1
ATOM 1605 O O . PHE B 1 89 ? 9.5 16.234 7.5 1 79.25 89 PHE B O 1
ATOM 1612 N N . LEU B 1 90 ? 9.258 14.312 8.688 1 73.19 90 LEU B N 1
ATOM 1613 C CA . LEU B 1 90 ? 8.734 15.062 9.828 1 73.19 90 LEU B CA 1
ATOM 1614 C C . LEU B 1 90 ? 9.656 14.945 11.031 1 73.19 90 LEU B C 1
ATOM 1616 O O . LEU B 1 90 ? 9.367 15.484 12.102 1 73.19 90 LEU B O 1
ATOM 1620 N N . HIS B 1 91 ? 10.859 14.25 10.742 1 80.06 91 HIS B N 1
ATOM 1621 C CA . HIS B 1 91 ? 11.82 14.062 11.828 1 80.06 91 HIS B CA 1
ATOM 1622 C C . HIS B 1 91 ? 11.148 13.453 13.055 1 80.06 91 HIS B C 1
ATOM 1624 O O . HIS B 1 91 ? 11.406 13.875 14.18 1 80.06 91 HIS B O 1
ATOM 1630 N N . GLU B 1 92 ? 10.141 12.766 12.695 1 75.94 92 GLU B N 1
ATOM 1631 C CA . GLU B 1 92 ? 9.477 12.016 13.758 1 75.94 92 GLU B CA 1
ATOM 1632 C C . GLU B 1 92 ? 10.367 10.883 14.273 1 75.94 92 GLU B C 1
ATOM 1634 O O . GLU B 1 92 ? 10.836 10.055 13.492 1 75.94 92 GLU B O 1
ATOM 1639 N N . VAL B 1 93 ? 10.875 11.016 15.453 1 69.94 93 VAL B N 1
ATOM 1640 C CA . VAL B 1 93 ? 11.727 9.977 16.016 1 69.94 93 VAL B CA 1
ATOM 1641 C C . VAL B 1 93 ? 10.875 8.773 16.422 1 69.94 93 VAL B C 1
ATOM 1643 O O . VAL B 1 93 ? 9.906 8.914 17.188 1 69.94 93 VAL B O 1
ATOM 1646 N N . PRO B 1 94 ? 11.273 7.746 15.656 1 70.81 94 PRO B N 1
ATOM 1647 C CA . PRO B 1 94 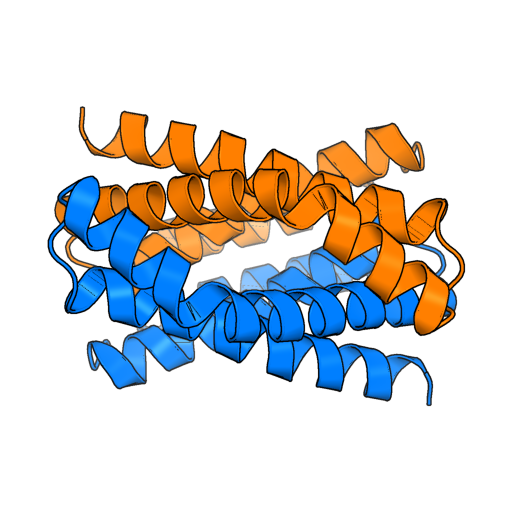? 10.516 6.543 16.016 1 70.81 94 PRO B CA 1
ATOM 1648 C C . PRO B 1 94 ? 10.656 6.172 17.484 1 70.81 94 PRO B C 1
ATOM 1650 O O . PRO B 1 94 ? 11.75 6.273 18.062 1 70.81 94 PRO B O 1
ATOM 1653 N N . SER B 1 95 ? 9.531 6.152 18.078 1 71.31 95 SER B N 1
ATOM 1654 C CA . SER B 1 95 ? 9.508 5.75 19.484 1 71.31 95 SER B CA 1
ATOM 1655 C C . SER B 1 95 ? 9.609 4.234 19.625 1 71.31 95 SER B C 1
ATOM 1657 O O . SER B 1 95 ? 9.57 3.51 18.625 1 71.31 95 SER B O 1
ATOM 1659 N N . TRP B 1 96 ? 9.984 3.812 20.797 1 72.81 96 TRP B N 1
ATOM 1660 C CA . TRP B 1 96 ? 10.047 2.383 21.078 1 72.81 96 TRP B CA 1
ATOM 1661 C C . TRP B 1 96 ? 8.742 1.694 20.672 1 72.81 96 TRP B C 1
ATOM 1663 O O . TRP B 1 96 ? 8.75 0.522 20.297 1 72.81 96 TRP B O 1
ATOM 1673 N N . LYS B 1 97 ? 7.762 2.496 20.672 1 66.56 97 LYS B N 1
ATOM 1674 C CA . LYS B 1 97 ? 6.469 1.943 20.281 1 66.56 97 LYS B CA 1
ATOM 1675 C C . LYS B 1 97 ? 6.422 1.644 18.781 1 66.56 97 LYS B C 1
ATOM 1677 O O . LYS B 1 97 ? 5.84 0.644 18.359 1 66.56 97 LYS B O 1
ATOM 1682 N N . THR B 1 98 ? 7.129 2.566 18.062 1 66.31 98 THR B N 1
ATOM 1683 C CA . THR B 1 98 ? 7.199 2.365 16.609 1 66.31 98 THR B CA 1
ATOM 1684 C C . THR B 1 98 ? 7.953 1.078 16.281 1 66.31 98 THR B C 1
ATOM 1686 O O . THR B 1 98 ? 7.5 0.282 15.461 1 66.31 98 THR B O 1
ATOM 1689 N N . TYR B 1 99 ? 8.977 0.823 17 1 72.19 99 TYR B N 1
ATOM 1690 C CA . TYR B 1 99 ? 9.773 -0.379 16.781 1 72.19 99 TYR B CA 1
ATOM 1691 C C . TYR B 1 99 ? 9 -1.628 17.203 1 72.19 99 TYR B C 1
ATOM 1693 O O . TYR B 1 99 ? 9.102 -2.67 16.547 1 72.19 99 TYR B O 1
ATOM 1701 N N . ALA B 1 100 ? 8.305 -1.456 18.188 1 69.69 100 ALA B N 1
ATOM 1702 C CA . ALA B 1 100 ? 7.5 -2.576 18.656 1 69.69 100 ALA B CA 1
ATOM 1703 C C . ALA B 1 100 ? 6.398 -2.92 17.656 1 69.69 100 ALA B C 1
ATOM 1705 O O . ALA B 1 100 ? 6.117 -4.094 17.422 1 69.69 100 ALA B O 1
ATOM 1706 N N . GLY B 1 101 ? 5.824 -1.854 17.203 1 64.81 101 GLY B N 1
ATOM 1707 C CA . GLY B 1 101 ? 4.82 -2.078 16.172 1 64.81 101 GLY B CA 1
ATOM 1708 C C . GLY B 1 101 ? 5.379 -2.752 14.93 1 64.81 101 GLY B C 1
ATOM 1709 O O . GLY B 1 101 ? 4.773 -3.684 14.398 1 64.81 101 GLY B O 1
ATOM 1710 N N . MET B 1 102 ? 6.582 -2.342 14.531 1 68.19 102 MET B N 1
ATOM 1711 C CA . MET B 1 102 ? 7.25 -2.953 13.383 1 68.19 102 MET B CA 1
ATOM 1712 C C . MET B 1 102 ? 7.555 -4.422 13.648 1 68.19 102 MET B C 1
ATOM 1714 O O . MET B 1 102 ? 7.352 -5.27 12.781 1 68.19 102 MET B O 1
ATOM 1718 N N . ALA B 1 103 ? 8.008 -4.645 14.773 1 70.62 103 ALA B N 1
ATOM 1719 C CA . ALA B 1 103 ? 8.344 -6.012 15.172 1 70.62 103 ALA B CA 1
ATOM 1720 C C . ALA B 1 103 ? 7.105 -6.898 15.188 1 70.62 103 ALA B C 1
ATOM 1722 O O . ALA B 1 103 ? 7.16 -8.062 14.773 1 70.62 103 ALA B O 1
ATOM 1723 N N . ALA B 1 104 ? 6.074 -6.34 15.703 1 67.38 104 ALA B N 1
ATOM 1724 C CA . ALA B 1 104 ? 4.82 -7.086 15.758 1 67.38 104 ALA B CA 1
ATOM 1725 C C . ALA B 1 104 ? 4.328 -7.438 14.352 1 67.38 104 ALA B C 1
ATOM 1727 O O . ALA B 1 104 ? 3.836 -8.547 14.125 1 67.38 104 ALA B O 1
ATOM 1728 N N . VAL B 1 105 ? 4.496 -6.566 13.445 1 61.53 105 VAL B N 1
ATOM 1729 C CA . VAL B 1 105 ? 4.07 -6.801 12.07 1 61.53 105 VAL B CA 1
ATOM 1730 C C . VAL B 1 105 ? 4.934 -7.891 11.438 1 61.53 105 VAL B C 1
ATOM 1732 O O . VAL B 1 105 ? 4.414 -8.844 10.852 1 61.53 105 VAL B O 1
ATOM 1735 N N . VAL B 1 106 ? 6.215 -7.746 11.586 1 64.88 106 VAL B N 1
ATOM 1736 C CA . VAL B 1 106 ? 7.152 -8.727 11.039 1 64.88 106 VAL B CA 1
ATOM 1737 C C . VAL B 1 106 ? 6.902 -10.086 11.68 1 64.88 106 VAL B C 1
ATOM 1739 O O . VAL B 1 106 ? 6.914 -11.109 10.992 1 64.88 106 VAL B O 1
ATOM 1742 N N . GLY B 1 107 ? 6.758 -10 12.984 1 67.19 107 GLY B N 1
ATOM 1743 C CA . GLY B 1 107 ? 6.473 -11.234 13.688 1 67.19 107 GLY B CA 1
ATOM 1744 C C . GLY B 1 107 ? 5.207 -11.914 13.211 1 67.19 107 GLY B C 1
ATOM 1745 O O . GLY B 1 107 ? 5.164 -13.141 13.078 1 67.19 107 GLY B O 1
ATOM 1746 N N . GLY B 1 108 ? 4.191 -11.219 13.031 1 62.31 108 GLY B N 1
ATOM 1747 C CA . GLY B 1 108 ? 2.965 -11.781 12.492 1 62.31 108 GLY B CA 1
ATOM 1748 C C . GLY B 1 108 ? 3.15 -12.438 11.133 1 62.31 108 GLY B C 1
ATOM 1749 O O . GLY B 1 108 ? 2.605 -13.516 10.883 1 62.31 108 GLY B O 1
ATOM 1750 N N . PHE B 1 109 ? 3.979 -11.859 10.273 1 60.84 109 PHE B N 1
ATOM 1751 C CA . PHE B 1 109 ? 4.293 -12.391 8.953 1 60.84 109 PHE B CA 1
ATOM 1752 C C . PHE B 1 109 ? 5.016 -13.727 9.07 1 60.84 109 PHE B C 1
ATOM 1754 O O . PHE B 1 109 ? 4.723 -14.664 8.32 1 60.84 109 PHE B O 1
ATOM 1761 N N . VAL B 1 110 ? 6.012 -13.656 9.867 1 63 110 VAL B N 1
ATOM 1762 C CA . VAL B 1 110 ? 6.801 -14.875 10.055 1 63 110 VAL B CA 1
ATOM 1763 C C . VAL B 1 110 ? 5.895 -16 10.523 1 63 110 VAL B C 1
ATOM 1765 O O . VAL B 1 110 ? 6.023 -17.141 10.062 1 63 110 VAL B O 1
ATOM 1768 N N . LEU B 1 111 ? 4.98 -15.688 11.32 1 62.69 111 LEU B N 1
ATOM 1769 C CA . LEU B 1 111 ? 4.066 -16.703 11.828 1 62.69 111 LEU B CA 1
ATOM 1770 C C . LEU B 1 111 ? 3.129 -17.188 10.734 1 62.69 111 LEU B C 1
ATOM 1772 O O . LEU B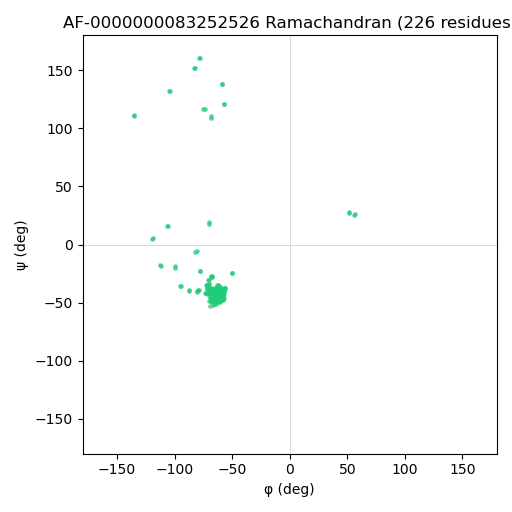 1 111 ? 2.781 -18.375 10.688 1 62.69 111 LEU B O 1
ATOM 1776 N N . MET B 1 112 ? 2.664 -16.328 9.898 1 60.53 112 MET B N 1
ATOM 1777 C CA . MET B 1 112 ? 1.773 -16.703 8.805 1 60.53 112 MET B CA 1
ATOM 1778 C C . MET B 1 112 ? 2.473 -17.656 7.84 1 60.53 112 MET B C 1
ATOM 1780 O O . MET B 1 112 ? 1.848 -18.578 7.301 1 60.53 112 MET B O 1
ATOM 1784 N N . LYS B 1 113 ? 3.693 -17.391 7.469 1 58.88 113 LYS B N 1
ATOM 1785 C CA . LYS B 1 113 ? 4.465 -18.188 6.527 1 58.88 113 LYS B CA 1
ATOM 1786 C C . LYS B 1 113 ? 4.781 -19.562 7.109 1 58.88 113 LYS B C 1
ATOM 1788 O O . LYS B 1 113 ? 4.734 -20.578 6.402 1 58.88 113 LYS B O 1
ATOM 1793 N N . TRP B 1 114 ? 5.348 -19.531 8.352 1 56.09 114 TRP B N 1
ATOM 1794 C CA . TRP B 1 114 ? 5.836 -20.797 8.914 1 56.09 114 TRP B CA 1
ATOM 1795 C C . TRP B 1 114 ? 4.699 -21.594 9.539 1 56.09 114 TRP B C 1
ATOM 1797 O O . TRP B 1 114 ? 4.863 -22.766 9.875 1 56.09 114 TRP B O 1
ATOM 1807 N N . GLY B 1 115 ? 3.588 -20.969 9.57 1 48.59 115 GLY B N 1
ATOM 1808 C CA . GLY B 1 115 ? 2.557 -21.844 10.102 1 48.59 115 GLY B CA 1
ATOM 1809 C C . GLY B 1 115 ? 1.77 -22.562 9.023 1 48.59 115 GLY B C 1
ATOM 1810 O O . GLY B 1 115 ? 1.809 -22.172 7.855 1 48.59 115 GLY B O 1
#

Radius of gyration: 16.39 Å; Cα contacts (8 Å, |Δi|>4): 334; chains: 2; bounding box: 32×44×4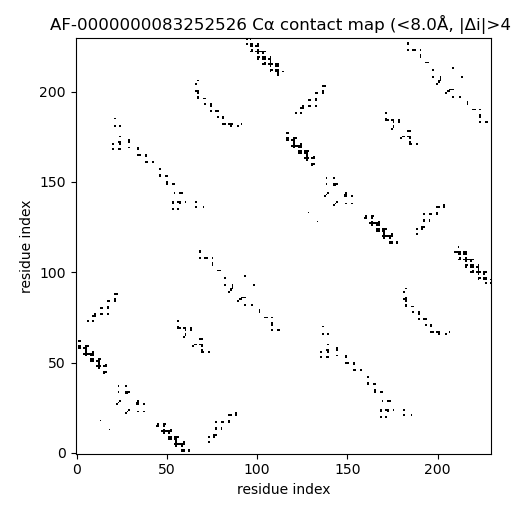5 Å

InterPro domains:
  IPR037185 Multidrug transporter EmrE superfamily [SSF103481] (32-115)

Foldseek 3Di:
DLLVQLVVLLLVLLLQVVLLVLCCVPPFDPDPVRSVVSCVVCVVVNVSSVVSNVSSLVSNCVVLVDSVLSVLVSVLSNLVSNQVSCCVPVVPDDDPVSVVVSVVSVVVSVVVSVD/DLLVQLVVLLLVLLLQVVLLVLCCVVPFDPDPVRSVVSCVVCVVVNVSSVVSNVSSLVSNCVVLVDSVLSVLVSVLSNLVSNQVSCCVPVVPDDDPVSVVVSVVSVVVSVVVSVD

Sequence (230 aa):
MTMAYGIALLFGGLLVVNGLFAYQSKHVDPAFWPTVWFQFKWVPLMFAANVMIGFGIKFCYKTTDNLTFSLSLAKGIEIAICVLLGWVFLHEVPSWKTYAGMAAVVGGFVLMKWGMTMAYGIALLFGGLLVVNGLFAYQSKHVDPAFWPTVWFQFKWVPLMFAANVMIGFGIKFCYKTTDNLTFSLSLAKGIEIAICVLLGWVFLHEVPSWKTYAGMAAVVGGFVLMKWG

pLDDT: mean 83.1, std 10.8, range [48.56, 96.94]

Solvent-accessible surface area (backbone atoms only — not comparable to full-atom values): 11370 Å² total; per-residue (Å²): 113,57,48,61,55,11,48,51,28,30,51,53,14,46,46,51,51,50,46,50,46,53,47,41,52,72,73,42,62,91,46,68,65,59,45,52,52,54,51,59,71,41,37,66,58,47,48,53,21,49,50,30,31,43,50,9,39,32,32,29,21,70,72,64,72,32,58,43,55,24,52,47,50,52,48,49,54,43,50,57,46,36,51,50,47,21,29,71,75,68,63,44,73,78,45,74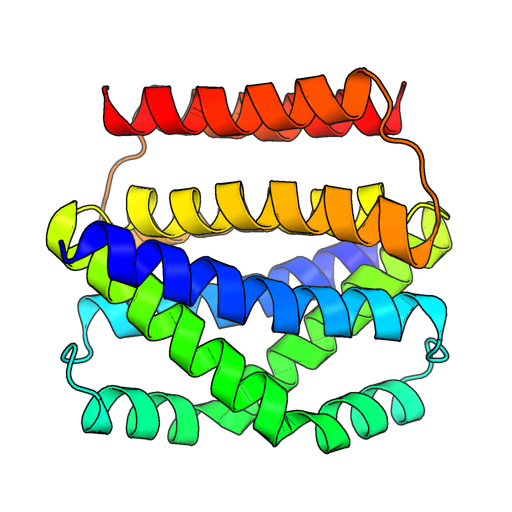,34,42,52,47,17,51,47,28,33,47,49,15,48,52,39,38,69,76,92,113,57,48,60,55,10,48,51,28,29,50,54,14,44,48,50,52,50,46,50,44,53,48,41,53,74,72,43,61,92,46,68,64,60,44,53,50,52,52,59,74,40,38,69,59,48,49,54,22,48,51,30,31,44,50,10,39,32,32,28,20,71,72,64,72,32,59,42,55,23,52,46,51,51,47,49,55,44,48,57,45,38,51,51,46,22,28,72,75,65,61,45,72,79,44,76,34,42,53,45,14,50,47,26,32,49,49,14,49,53,38,39,70,76,91